Protein AF-A0A927TNS8-F1 (afdb_monomer)

Foldseek 3Di:
DDADACVPFKDKDKDKDWDKDKDFDPPVVDDPVRLVVVVWDDDDRMTMDTFIKMKIKMFGQDAHQEPVNLVNQAQLDQCRLVVSLLSLLLNQVSFPDDDLQPGCSQVSLCVQADDPDHQDPVNSNVCSVLSVLAVVQPSQQQWDPQALAVSGDHDPRTMFMKIKDRDKDDWDADDPDDGIDHTWTKIWGDGRFDPDIQIFIWHQDPVSGIHTDDVSSVSVSHHTHHRPDDD

Nearest PDB structures (foldseek):
  7nsi-assembly1_Aj  TM=2.044E-01  e=4.906E+00  Sus scrofa

Solvent-accessible surface area (backbone atoms only — not comparable to full-atom values): 12756 Å² total; per-residue (Å²): 131,82,82,65,44,51,87,81,28,38,50,78,48,76,51,70,45,78,43,80,44,74,48,74,59,54,69,90,83,48,51,73,68,63,42,41,76,73,65,31,49,77,57,96,65,27,38,32,39,79,35,82,17,47,30,41,34,42,38,25,82,54,76,48,50,44,74,70,41,51,69,57,57,67,33,76,42,76,60,27,31,58,53,50,50,54,47,49,50,56,20,44,86,62,40,96,40,93,44,73,90,67,35,64,64,53,62,48,52,27,59,30,31,33,96,88,40,71,80,48,75,69,49,38,53,51,48,47,55,32,41,49,63,30,44,78,46,27,42,39,30,68,25,47,70,8,23,31,86,58,51,16,48,50,44,86,65,43,28,38,56,40,32,44,44,89,54,75,43,74,53,44,82,42,98,84,84,70,47,68,44,68,51,32,39,34,35,32,36,73,44,65,34,49,97,63,66,38,48,33,38,21,30,72,49,96,88,61,37,29,21,31,43,83,69,29,64,52,48,74,40,47,82,57,56,71,37,73,72,84,132

Structure (mmCIF, N/CA/C/O backbone):
data_AF-A0A927TNS8-F1
#
_entry.id   AF-A0A927TNS8-F1
#
loop_
_atom_site.group_PDB
_atom_site.id
_atom_site.type_symbol
_atom_site.label_atom_id
_atom_site.label_alt_id
_atom_site.label_comp_id
_atom_site.label_asym_id
_atom_site.label_entity_id
_atom_site.label_seq_id
_atom_site.pdbx_PDB_ins_code
_atom_site.Cartn_x
_atom_site.Cartn_y
_atom_site.Cartn_z
_atom_site.occupancy
_atom_site.B_iso_or_equiv
_atom_site.auth_seq_id
_atom_site.auth_comp_id
_atom_site.auth_asym_id
_atom_site.auth_atom_id
_atom_site.pdbx_PDB_model_num
ATOM 1 N N . MET A 1 1 ? -14.274 -3.537 24.748 1.00 50.00 1 MET A N 1
ATOM 2 C CA . MET A 1 1 ? -14.059 -4.082 23.388 1.00 50.00 1 MET A CA 1
ATOM 3 C C . MET A 1 1 ? -12.785 -4.911 23.456 1.00 50.00 1 MET A C 1
ATOM 5 O O . MET A 1 1 ? -11.863 -4.452 24.112 1.00 50.00 1 MET A O 1
ATOM 9 N N . GLY A 1 2 ? -12.760 -6.147 22.938 1.00 63.56 2 GLY A N 1
ATOM 10 C CA . GLY A 1 2 ? -11.567 -7.012 23.038 1.00 63.56 2 GLY A CA 1
ATOM 11 C C . GLY A 1 2 ? -10.356 -6.400 22.325 1.00 63.56 2 GLY A C 1
ATOM 12 O O . GLY A 1 2 ? -10.552 -5.507 21.508 1.00 63.56 2 GLY A O 1
ATOM 13 N N . ASN A 1 3 ? -9.138 -6.864 22.603 1.00 87.00 3 ASN A N 1
ATOM 14 C CA . ASN A 1 3 ? -7.927 -6.433 21.885 1.00 87.00 3 ASN A CA 1
ATOM 15 C C . ASN A 1 3 ? -7.900 -7.063 20.480 1.00 87.00 3 ASN A C 1
ATOM 17 O O . ASN A 1 3 ? -8.402 -8.171 20.306 1.00 87.00 3 ASN A O 1
ATOM 21 N N . PHE A 1 4 ? -7.414 -6.346 19.466 1.00 94.38 4 PHE A N 1
ATOM 22 C CA . PHE A 1 4 ? -7.226 -6.869 18.106 1.00 94.38 4 PHE A CA 1
ATOM 23 C C . PHE A 1 4 ? -6.171 -7.980 18.097 1.00 94.38 4 PHE A C 1
ATOM 25 O O . PHE A 1 4 ? -5.131 -7.862 18.747 1.00 94.38 4 PHE A O 1
ATOM 32 N N . ASN A 1 5 ? -6.433 -9.047 17.346 1.00 94.75 5 ASN A N 1
ATOM 33 C CA . ASN A 1 5 ? -5.491 -10.133 17.106 1.00 94.75 5 ASN A CA 1
ATOM 34 C C . ASN A 1 5 ? -5.461 -10.464 15.614 1.00 94.75 5 ASN A C 1
ATOM 36 O O . ASN A 1 5 ? -6.413 -11.035 15.087 1.00 94.75 5 ASN A O 1
ATOM 40 N N . PHE A 1 6 ? -4.343 -10.167 14.946 1.00 95.44 6 PHE A N 1
ATOM 41 C CA . PHE A 1 6 ? -4.204 -10.372 13.504 1.00 95.44 6 PHE A CA 1
ATOM 42 C C . PHE A 1 6 ? -4.565 -11.794 13.049 1.00 95.44 6 PHE A C 1
ATOM 44 O O . PHE A 1 6 ? -5.193 -11.951 12.010 1.00 95.44 6 PHE A O 1
ATOM 51 N N . ALA A 1 7 ? -4.231 -12.826 13.830 1.00 94.31 7 ALA A N 1
ATOM 52 C CA . ALA A 1 7 ? -4.469 -14.216 13.443 1.00 94.31 7 ALA A CA 1
ATOM 53 C C . ALA A 1 7 ? -5.956 -14.619 13.443 1.00 94.31 7 ALA A C 1
ATOM 55 O O . ALA A 1 7 ? -6.323 -15.585 12.775 1.00 94.31 7 ALA A O 1
ATOM 56 N N . THR A 1 8 ? -6.804 -13.920 14.203 1.00 96.00 8 THR A N 1
ATOM 57 C CA . THR A 1 8 ? -8.243 -14.227 14.317 1.00 96.00 8 THR A CA 1
ATOM 58 C C . THR A 1 8 ? -9.133 -13.155 13.704 1.00 96.00 8 THR A C 1
ATOM 60 O O . THR A 1 8 ? -10.225 -13.466 13.234 1.00 96.00 8 THR A O 1
ATOM 63 N N . ASP A 1 9 ? -8.669 -11.907 13.702 1.00 97.50 9 ASP A N 1
ATOM 64 C CA . ASP A 1 9 ? -9.420 -10.745 13.233 1.00 97.50 9 ASP A CA 1
ATOM 65 C C . ASP A 1 9 ? -9.087 -10.377 11.783 1.00 97.50 9 ASP A C 1
ATOM 67 O O . ASP A 1 9 ? -9.802 -9.575 11.184 1.00 97.50 9 ASP A O 1
ATOM 71 N N . CYS A 1 10 ? -8.032 -10.962 11.204 1.00 97.94 10 CYS A N 1
ATOM 72 C CA . CYS A 1 10 ? -7.661 -10.789 9.805 1.00 97.94 10 CYS A CA 1
ATOM 73 C C . CYS A 1 10 ? -7.446 -12.138 9.111 1.00 97.94 10 CYS A C 1
ATOM 75 O O . CYS A 1 10 ? -6.750 -13.025 9.604 1.00 97.94 10 CYS A O 1
ATOM 77 N N . LYS A 1 11 ? -8.001 -12.270 7.907 1.00 98.19 11 LYS A N 1
ATOM 78 C CA . LYS A 1 11 ? -7.658 -13.330 6.960 1.00 98.19 11 LYS A CA 1
ATOM 79 C C . LYS A 1 11 ? -6.977 -12.707 5.748 1.00 98.19 11 LYS A C 1
ATOM 81 O O . LYS A 1 11 ? -7.557 -11.836 5.102 1.00 98.19 11 LYS A O 1
ATOM 86 N N . VAL A 1 12 ? -5.794 -13.208 5.397 1.00 98.31 12 VAL A N 1
ATOM 87 C CA . VAL A 1 12 ? -5.108 -12.847 4.148 1.00 98.31 12 VAL A CA 1
ATOM 88 C C . VAL A 1 12 ? -5.304 -13.961 3.127 1.00 98.31 12 VAL A C 1
ATOM 90 O O . VAL A 1 12 ? -5.006 -15.123 3.403 1.00 98.31 12 VAL A O 1
ATOM 93 N N . THR A 1 13 ? -5.824 -13.616 1.951 1.00 98.38 13 THR A N 1
ATOM 94 C CA . THR A 1 13 ? -5.954 -14.536 0.814 1.00 98.38 13 THR A CA 1
ATOM 95 C C . THR A 1 13 ? -4.975 -14.112 -0.269 1.00 98.38 13 THR A C 1
ATOM 97 O O . THR A 1 13 ? -5.082 -13.009 -0.799 1.00 98.38 13 THR A O 1
ATOM 100 N N . TYR A 1 14 ? -4.017 -14.983 -0.581 1.00 98.31 14 TYR A N 1
ATOM 101 C CA . TYR A 1 14 ? -3.051 -14.747 -1.649 1.00 98.31 14 TYR A CA 1
ATOM 102 C C . TYR A 1 14 ? -3.584 -15.246 -2.987 1.00 98.31 14 TYR A C 1
ATOM 104 O O . TYR A 1 14 ? -4.276 -16.265 -3.050 1.00 98.31 14 TYR A O 1
ATOM 112 N N . GLY A 1 15 ? -3.228 -14.540 -4.050 1.00 97.88 15 GLY A N 1
ATOM 113 C CA . GLY A 1 15 ? -3.587 -14.897 -5.412 1.00 97.88 15 GLY A CA 1
ATOM 114 C C . GLY A 1 15 ? -2.564 -14.395 -6.418 1.00 97.88 15 GLY A C 1
ATOM 115 O O . GLY A 1 15 ? -1.451 -13.997 -6.068 1.00 97.88 15 GLY A O 1
ATOM 116 N N . GLU A 1 16 ? -2.964 -14.423 -7.681 1.00 97.06 16 GLU A N 1
ATOM 117 C CA . GLU A 1 16 ? -2.174 -13.942 -8.804 1.00 97.06 16 GLU A CA 1
ATOM 118 C C . GLU A 1 16 ? -3.099 -13.281 -9.825 1.00 97.06 16 GLU A C 1
ATOM 120 O O . GLU A 1 16 ? -4.247 -13.695 -10.015 1.00 97.06 16 GLU A O 1
ATOM 125 N N . LYS A 1 17 ? -2.594 -12.239 -10.476 1.00 94.81 17 LYS A N 1
ATOM 126 C CA . LYS A 1 17 ? -3.252 -11.516 -11.556 1.00 94.81 17 LYS A CA 1
ATOM 127 C C . LYS A 1 17 ? -2.254 -11.322 -12.684 1.00 94.81 17 LYS A C 1
ATOM 129 O O . LYS A 1 17 ? -1.134 -10.882 -12.451 1.00 94.81 17 LYS A O 1
ATOM 134 N N . ILE A 1 18 ? -2.676 -11.594 -13.913 1.00 95.94 18 ILE A N 1
ATOM 135 C CA . ILE A 1 18 ? -1.866 -11.279 -15.086 1.00 95.94 18 ILE A CA 1
ATOM 136 C C . ILE A 1 18 ? -1.979 -9.782 -15.379 1.00 95.94 18 ILE A C 1
ATOM 138 O O . ILE A 1 18 ? -3.076 -9.266 -15.602 1.00 95.94 18 ILE A O 1
ATOM 142 N N . THR A 1 19 ? -0.843 -9.090 -15.369 1.00 93.62 19 THR A N 1
ATOM 143 C CA . THR A 1 19 ? -0.730 -7.690 -15.778 1.00 93.62 19 THR A CA 1
ATOM 144 C C . THR A 1 19 ? -0.118 -7.631 -17.168 1.00 93.62 19 THR A C 1
ATOM 146 O O . THR A 1 19 ? 1.011 -8.076 -17.368 1.00 93.62 19 THR A O 1
ATOM 149 N N . HIS A 1 20 ? -0.862 -7.063 -18.114 1.00 93.88 20 HIS A N 1
ATOM 150 C CA . HIS A 1 20 ? -0.347 -6.758 -19.440 1.00 93.88 20 HIS A CA 1
ATOM 151 C C . HIS A 1 20 ? 0.511 -5.493 -19.380 1.00 93.88 20 HIS A C 1
ATOM 153 O O . HIS A 1 20 ? 0.062 -4.461 -18.876 1.00 93.88 20 HIS A O 1
ATOM 159 N N . ILE A 1 21 ? 1.739 -5.584 -19.874 1.00 92.38 21 ILE A N 1
ATOM 160 C CA . ILE A 1 21 ? 2.642 -4.454 -20.078 1.00 92.38 21 ILE A CA 1
ATOM 161 C C . ILE A 1 21 ? 2.773 -4.239 -21.576 1.00 92.38 21 ILE A C 1
ATOM 163 O O . ILE A 1 21 ? 3.100 -5.191 -22.281 1.00 92.38 21 ILE A O 1
ATOM 167 N N . ASP A 1 22 ? 2.634 -3.003 -22.032 1.00 93.19 22 ASP A N 1
ATOM 168 C CA . ASP A 1 22 ? 2.919 -2.587 -23.399 1.00 93.19 22 ASP A CA 1
ATOM 169 C C . ASP A 1 22 ? 3.592 -1.207 -23.427 1.00 93.19 22 ASP A C 1
ATOM 171 O O . ASP A 1 22 ? 3.285 -0.319 -22.630 1.00 93.19 22 ASP A O 1
ATOM 175 N N . PHE A 1 23 ? 4.575 -1.033 -24.309 1.00 91.31 23 PHE A N 1
ATOM 176 C CA . PHE A 1 23 ? 5.248 0.251 -24.509 1.00 91.31 23 PHE A CA 1
ATOM 177 C C . PHE A 1 23 ? 5.962 0.331 -25.859 1.00 91.31 23 PHE A C 1
ATOM 179 O O . PHE A 1 23 ? 6.375 -0.678 -26.438 1.00 91.31 23 PHE A O 1
ATOM 186 N N . ASP A 1 24 ? 6.190 1.557 -26.327 1.00 93.12 24 ASP A N 1
ATOM 187 C CA . ASP A 1 24 ? 7.030 1.822 -27.493 1.00 93.12 24 ASP A CA 1
ATOM 188 C C . ASP A 1 24 ? 8.516 1.705 -27.144 1.00 93.12 24 ASP A C 1
ATOM 190 O O . ASP A 1 24 ? 9.004 2.260 -26.152 1.00 93.12 24 ASP A O 1
ATOM 194 N N . ILE A 1 25 ? 9.269 0.985 -27.975 1.00 88.19 25 ILE A N 1
ATOM 195 C CA . ILE A 1 25 ? 10.679 0.703 -27.722 1.00 88.19 25 ILE A CA 1
ATOM 196 C C . ILE A 1 25 ? 11.486 1.984 -27.904 1.00 88.19 25 ILE A C 1
ATOM 198 O O . ILE A 1 25 ? 11.668 2.497 -29.010 1.00 88.19 25 ILE A O 1
ATOM 202 N N . ASN A 1 26 ? 12.077 2.460 -26.811 1.00 89.12 26 ASN A N 1
ATOM 203 C CA . ASN A 1 26 ? 13.065 3.523 -26.880 1.00 89.12 26 ASN A CA 1
ATOM 204 C C . ASN A 1 26 ? 14.421 2.965 -27.337 1.00 89.12 26 ASN A C 1
ATOM 206 O O . ASN A 1 26 ? 15.261 2.571 -26.522 1.00 89.12 26 ASN A O 1
ATOM 210 N N . LEU A 1 27 ? 14.643 2.995 -28.654 1.00 83.50 27 LEU A N 1
ATOM 211 C CA . LEU A 1 27 ? 15.853 2.480 -29.308 1.00 83.50 27 LEU A CA 1
ATOM 212 C C . LEU A 1 27 ? 17.160 3.166 -28.874 1.00 83.50 27 LEU A C 1
ATOM 214 O O . LEU A 1 27 ? 18.237 2.655 -29.169 1.00 83.50 27 LEU A O 1
ATOM 218 N N . LYS A 1 28 ? 17.098 4.305 -28.168 1.00 85.81 28 LYS A N 1
ATOM 219 C CA . LYS A 1 28 ? 18.294 4.951 -27.598 1.00 85.81 28 LYS A CA 1
ATOM 220 C C . LYS A 1 28 ? 18.828 4.212 -26.370 1.00 85.81 28 LYS A C 1
ATOM 222 O O . LYS A 1 28 ? 20.020 4.292 -26.097 1.00 85.81 28 LYS A O 1
ATOM 227 N N . ASN A 1 29 ? 17.952 3.518 -25.643 1.00 79.06 29 ASN A N 1
ATOM 228 C CA . ASN A 1 29 ? 18.261 2.920 -24.343 1.00 79.06 29 ASN A CA 1
ATOM 229 C C . ASN A 1 29 ? 18.211 1.386 -24.363 1.00 79.06 29 ASN A C 1
ATOM 231 O O . ASN A 1 29 ? 18.821 0.748 -23.509 1.00 79.06 29 ASN A O 1
ATOM 235 N N . THR A 1 30 ? 17.479 0.783 -25.303 1.00 84.88 30 THR A N 1
ATOM 236 C CA . THR A 1 30 ? 17.371 -0.676 -25.429 1.00 84.88 30 THR A CA 1
ATOM 237 C C . THR A 1 30 ? 17.083 -1.098 -26.869 1.00 84.88 30 THR A C 1
ATOM 239 O O . THR A 1 30 ? 16.603 -0.296 -27.665 1.00 84.88 30 THR A O 1
ATOM 242 N N . SER A 1 31 ? 17.360 -2.353 -27.223 1.00 87.69 31 SER A N 1
ATOM 243 C CA . SER A 1 31 ? 17.031 -2.920 -28.534 1.00 87.69 31 SER A CA 1
ATOM 244 C C . SER A 1 31 ? 15.883 -3.929 -28.460 1.00 87.69 31 SER A C 1
ATOM 246 O O . SER A 1 31 ? 15.677 -4.602 -27.449 1.00 87.69 31 SER A O 1
ATOM 248 N N . ALA A 1 32 ? 15.169 -4.105 -29.575 1.00 89.38 32 ALA A N 1
ATOM 249 C CA . ALA A 1 32 ? 14.139 -5.137 -29.709 1.00 89.38 32 ALA A CA 1
ATOM 250 C C . ALA A 1 32 ? 14.660 -6.545 -29.361 1.00 89.38 32 ALA A C 1
ATOM 252 O O . ALA A 1 32 ? 13.954 -7.333 -28.740 1.00 89.38 32 ALA A O 1
ATOM 253 N N . GLN A 1 33 ? 15.915 -6.847 -29.708 1.00 89.25 33 GLN A N 1
ATOM 254 C CA . GLN A 1 33 ? 16.535 -8.138 -29.411 1.00 89.25 33 GLN A CA 1
ATOM 255 C C . GLN A 1 33 ? 16.777 -8.334 -27.906 1.00 89.25 33 GLN A C 1
ATOM 257 O O . GLN A 1 33 ? 16.551 -9.429 -27.394 1.00 89.25 33 GLN A O 1
ATOM 262 N N . GLN A 1 34 ? 17.190 -7.280 -27.191 1.00 88.19 34 GLN A N 1
ATOM 263 C CA . GLN A 1 34 ? 17.363 -7.317 -25.733 1.00 88.19 34 GLN A CA 1
ATOM 264 C C . GLN A 1 34 ? 16.029 -7.510 -25.003 1.00 88.19 34 GLN A C 1
ATOM 266 O O . GLN A 1 34 ? 15.967 -8.228 -24.007 1.00 88.19 34 GLN A O 1
ATOM 271 N N . LEU A 1 35 ? 14.956 -6.887 -25.490 1.00 89.44 35 LEU A N 1
ATOM 272 C CA . LEU A 1 35 ? 13.617 -7.061 -24.926 1.00 89.44 35 LEU A CA 1
ATOM 273 C C . LEU A 1 35 ? 13.058 -8.459 -25.229 1.00 89.44 35 LEU A C 1
ATOM 275 O O . LEU A 1 35 ? 12.532 -9.119 -24.333 1.00 89.44 35 LEU A O 1
ATOM 279 N N . ALA A 1 36 ? 13.261 -8.970 -26.446 1.00 90.19 36 ALA A N 1
ATOM 280 C CA . ALA A 1 36 ? 12.877 -10.333 -26.803 1.00 90.19 36 ALA A CA 1
ATOM 281 C C . ALA A 1 36 ? 13.576 -11.381 -25.919 1.00 90.19 36 ALA A C 1
ATOM 283 O O . ALA A 1 36 ? 12.929 -12.313 -25.441 1.00 90.19 36 ALA A O 1
ATOM 284 N N . SER A 1 37 ? 14.868 -11.203 -25.608 1.00 90.00 37 SER A N 1
ATOM 285 C CA . SER A 1 37 ? 15.586 -12.110 -24.697 1.00 90.00 37 SER A CA 1
ATOM 286 C C . SER A 1 37 ? 15.080 -12.054 -23.249 1.00 90.00 37 SER A C 1
ATOM 288 O O . SER A 1 37 ? 15.314 -12.984 -22.485 1.00 90.00 37 SER A O 1
ATOM 290 N N . GLN A 1 38 ? 14.376 -10.985 -22.867 1.00 87.75 38 GLN A N 1
ATOM 291 C CA . GLN A 1 38 ? 13.704 -10.838 -21.567 1.00 87.75 38 GLN A CA 1
ATOM 292 C C . GLN A 1 38 ? 12.254 -11.368 -21.584 1.00 87.75 38 GLN A C 1
ATOM 294 O O . GLN A 1 38 ? 11.528 -11.261 -20.587 1.00 87.75 38 GLN A O 1
ATOM 299 N N . GLY A 1 39 ? 11.822 -11.954 -22.706 1.00 90.12 39 GLY A N 1
ATOM 300 C CA . GLY A 1 39 ? 10.499 -12.547 -22.881 1.00 90.12 39 GLY A CA 1
ATOM 301 C C . GLY A 1 39 ? 9.404 -11.556 -23.278 1.00 90.12 39 GLY A C 1
ATOM 302 O O . GLY A 1 39 ? 8.233 -11.878 -23.101 1.00 90.12 39 GLY A O 1
ATOM 303 N N . TYR A 1 40 ? 9.756 -10.367 -23.779 1.00 93.06 40 TYR A N 1
ATOM 304 C CA . TYR A 1 40 ? 8.780 -9.471 -24.402 1.00 93.06 40 TYR A CA 1
ATOM 305 C C . TYR A 1 40 ? 8.463 -9.922 -25.833 1.00 93.06 40 TYR A C 1
ATOM 307 O O . TYR A 1 40 ? 9.350 -10.282 -26.607 1.00 93.06 40 TYR A O 1
ATOM 315 N N . GLN A 1 41 ? 7.190 -9.851 -26.199 1.00 94.31 41 GLN A N 1
ATOM 316 C CA . GLN A 1 41 ? 6.712 -9.947 -27.571 1.00 94.31 41 GLN A CA 1
ATOM 317 C C . GLN A 1 41 ? 6.975 -8.618 -28.282 1.00 94.31 41 GLN A C 1
ATOM 319 O O . GLN A 1 41 ? 6.641 -7.561 -27.754 1.00 94.31 41 GLN A O 1
ATOM 324 N N . ILE A 1 42 ? 7.576 -8.660 -29.471 1.00 94.50 42 ILE A N 1
ATOM 325 C CA . ILE A 1 42 ? 7.944 -7.459 -30.231 1.00 94.50 42 ILE A CA 1
ATOM 326 C C . ILE A 1 42 ? 7.024 -7.315 -31.436 1.00 94.50 42 ILE A C 1
ATOM 328 O O . ILE A 1 42 ? 7.002 -8.194 -32.295 1.00 94.50 42 ILE A O 1
ATOM 332 N N . ASN A 1 43 ? 6.336 -6.178 -31.536 1.00 90.44 43 ASN A N 1
ATOM 333 C CA . ASN A 1 43 ? 5.441 -5.858 -32.642 1.00 90.44 43 ASN A CA 1
ATOM 334 C C . ASN A 1 43 ? 5.750 -4.453 -33.165 1.00 90.44 43 ASN A C 1
ATOM 336 O O . ASN A 1 43 ? 5.387 -3.463 -32.545 1.00 90.44 43 ASN A O 1
ATOM 340 N N . GLY A 1 44 ? 6.423 -4.363 -34.316 1.00 81.25 44 GLY A N 1
ATOM 341 C CA . GLY A 1 44 ? 6.498 -3.114 -35.086 1.00 81.25 44 GLY A CA 1
ATOM 342 C C . GLY A 1 44 ? 7.027 -1.886 -34.333 1.00 81.25 44 GLY A C 1
ATOM 343 O O . GLY A 1 44 ? 6.476 -0.807 -34.494 1.00 81.25 44 GLY A O 1
ATOM 344 N N . GLY A 1 45 ? 8.090 -2.034 -33.536 1.00 88.06 45 GLY A N 1
ATOM 345 C CA . GLY A 1 45 ? 8.669 -0.933 -32.751 1.00 88.06 45 GLY A CA 1
ATOM 346 C C . GLY A 1 45 ? 8.129 -0.813 -31.325 1.00 88.06 45 GLY A C 1
ATOM 347 O O . GLY A 1 45 ? 8.679 -0.032 -30.555 1.00 88.06 45 GLY A O 1
ATOM 348 N N . SER A 1 46 ? 7.148 -1.631 -30.946 1.00 92.50 46 SER A N 1
ATOM 349 C CA . SER A 1 46 ? 6.617 -1.732 -29.583 1.00 92.50 46 SER A CA 1
ATOM 350 C C . SER A 1 46 ? 6.924 -3.108 -28.977 1.00 92.50 46 SER A C 1
ATOM 352 O O . SER A 1 46 ? 7.205 -4.078 -29.694 1.00 92.50 46 SER A O 1
ATOM 354 N N . ALA A 1 47 ? 6.904 -3.193 -27.649 1.00 94.12 47 ALA A N 1
ATOM 355 C CA . ALA A 1 47 ? 7.133 -4.411 -26.881 1.00 94.12 47 ALA A CA 1
ATOM 356 C C . ALA A 1 47 ? 5.995 -4.632 -25.882 1.00 94.12 47 ALA A C 1
ATOM 358 O O . ALA A 1 47 ? 5.526 -3.677 -25.266 1.00 94.12 47 ALA A O 1
ATOM 359 N N . ALA A 1 48 ? 5.579 -5.886 -25.706 1.00 94.81 48 ALA A N 1
ATOM 360 C CA . ALA A 1 48 ? 4.538 -6.258 -24.758 1.00 94.81 48 ALA A CA 1
ATOM 361 C C . ALA A 1 48 ? 4.872 -7.544 -23.996 1.00 94.81 48 ALA A C 1
ATOM 363 O O . ALA A 1 48 ? 5.586 -8.410 -24.505 1.00 94.81 48 ALA A O 1
ATOM 364 N N . LYS A 1 49 ? 4.379 -7.683 -22.767 1.00 94.12 49 LYS A N 1
ATOM 365 C CA . LYS A 1 49 ? 4.553 -8.891 -21.955 1.00 94.12 49 LYS A CA 1
ATOM 366 C C . LYS A 1 49 ? 3.438 -9.016 -20.932 1.00 94.12 49 LYS A C 1
ATOM 368 O O . LYS A 1 49 ? 3.124 -8.061 -20.231 1.00 94.12 49 LYS A O 1
ATOM 373 N N . ASP A 1 50 ? 2.926 -10.230 -20.798 1.00 94.81 50 ASP A N 1
ATOM 374 C CA . ASP A 1 50 ? 2.060 -10.603 -19.691 1.00 94.81 50 ASP A CA 1
ATOM 375 C C . ASP A 1 50 ? 2.923 -11.041 -18.508 1.00 94.81 50 ASP A C 1
ATOM 377 O O . ASP A 1 50 ? 3.749 -11.954 -18.621 1.00 94.81 50 ASP A O 1
ATOM 381 N N . VAL A 1 51 ? 2.759 -10.363 -17.376 1.00 93.62 51 VAL A N 1
ATOM 382 C CA . VAL A 1 51 ? 3.498 -10.650 -16.148 1.00 93.62 51 VAL A CA 1
ATOM 383 C C . VAL A 1 51 ? 2.527 -11.135 -15.075 1.00 93.62 51 VAL A C 1
ATOM 385 O O . VAL A 1 51 ? 1.598 -10.403 -14.729 1.00 93.62 51 VAL A O 1
ATOM 388 N N . PRO A 1 52 ? 2.714 -12.354 -14.537 1.00 95.25 52 PRO A N 1
ATOM 389 C CA . PRO A 1 52 ? 1.994 -12.780 -13.349 1.00 95.25 52 PRO A CA 1
ATOM 390 C C . PRO A 1 52 ? 2.450 -11.946 -12.151 1.00 95.25 52 PRO A C 1
ATOM 392 O O . PRO A 1 52 ? 3.623 -11.950 -11.780 1.00 95.25 52 PRO A O 1
ATOM 395 N N . CYS A 1 53 ? 1.511 -11.217 -11.563 1.00 96.62 53 CYS A N 1
ATOM 396 C CA . CYS A 1 53 ? 1.713 -10.369 -10.400 1.00 96.62 53 CYS A CA 1
ATOM 397 C C . CYS A 1 53 ? 0.960 -10.968 -9.216 1.00 96.62 53 CYS A C 1
ATOM 399 O O . CYS A 1 53 ? -0.248 -11.213 -9.301 1.00 96.62 53 CYS A O 1
ATOM 401 N N . LYS A 1 54 ? 1.647 -11.185 -8.095 1.00 98.19 54 LYS A N 1
ATOM 402 C CA . LYS A 1 54 ? 1.003 -11.704 -6.883 1.00 98.19 54 LYS A CA 1
ATOM 403 C C . LYS A 1 54 ? -0.010 -10.703 -6.342 1.00 98.19 54 LYS A C 1
ATOM 405 O O . LYS A 1 54 ? 0.153 -9.493 -6.486 1.00 98.19 54 LYS A O 1
ATOM 410 N N . THR A 1 55 ? -1.018 -11.198 -5.643 1.00 98.50 55 T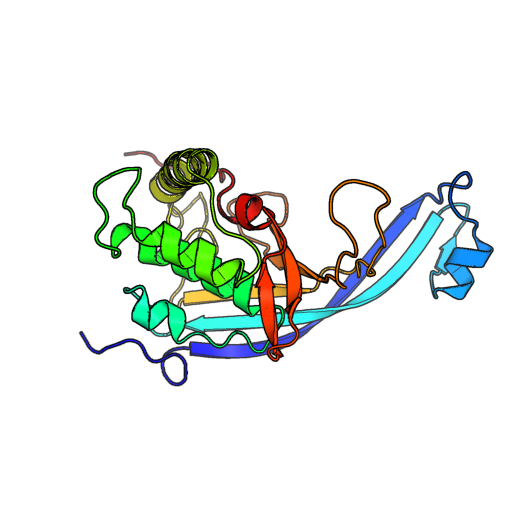HR A N 1
ATOM 411 C CA . THR A 1 55 ? -1.984 -10.365 -4.925 1.00 98.50 55 THR A CA 1
ATOM 412 C C . THR A 1 55 ? -2.154 -10.840 -3.488 1.00 98.50 55 THR A C 1
ATOM 414 O O . THR A 1 55 ? -1.920 -12.009 -3.171 1.00 98.50 55 THR A O 1
ATOM 417 N N . ALA A 1 56 ? -2.559 -9.924 -2.612 1.00 98.62 56 ALA A N 1
ATOM 418 C CA . ALA A 1 56 ? -2.940 -10.221 -1.239 1.00 98.62 56 ALA A CA 1
ATOM 419 C C . ALA A 1 56 ? -4.199 -9.433 -0.872 1.00 98.62 56 ALA A C 1
ATOM 421 O O . ALA A 1 56 ? -4.174 -8.204 -0.780 1.00 98.62 56 ALA A O 1
ATOM 422 N N . THR A 1 57 ? -5.299 -10.148 -0.652 1.00 98.69 57 THR A N 1
ATOM 423 C CA . THR A 1 57 ? -6.551 -9.577 -0.152 1.00 98.69 57 THR A CA 1
ATOM 424 C C . THR A 1 57 ? -6.606 -9.741 1.357 1.00 98.69 57 THR A C 1
ATOM 426 O O . THR A 1 57 ? -6.625 -10.866 1.864 1.00 98.69 57 THR A O 1
ATOM 429 N N . TYR A 1 58 ? -6.658 -8.623 2.071 1.00 98.62 58 TYR A N 1
ATOM 430 C CA . TYR A 1 58 ? -6.821 -8.591 3.518 1.00 98.62 58 TYR A CA 1
ATOM 431 C C . TYR A 1 58 ? -8.305 -8.444 3.843 1.00 98.62 58 TYR A C 1
ATOM 433 O O . TYR A 1 58 ? -8.980 -7.579 3.292 1.00 98.62 58 TYR A O 1
ATOM 441 N N . THR A 1 59 ? -8.829 -9.303 4.714 1.00 98.62 59 THR A N 1
ATOM 442 C CA . THR A 1 59 ? -10.223 -9.279 5.178 1.00 98.62 59 THR A CA 1
ATOM 443 C C . THR A 1 59 ? -10.242 -9.189 6.693 1.00 98.62 59 THR A C 1
ATOM 445 O O . THR A 1 59 ? -9.902 -10.159 7.370 1.00 98.62 59 THR A O 1
ATOM 448 N N . PHE A 1 60 ? -10.654 -8.040 7.218 1.00 98.25 60 PHE A N 1
ATOM 449 C CA . PHE A 1 60 ? -10.701 -7.753 8.643 1.00 98.25 60 PHE A CA 1
ATOM 450 C C . PHE A 1 60 ? -12.137 -7.823 9.164 1.00 98.25 60 PHE A C 1
ATOM 452 O O . PHE A 1 60 ? -13.018 -7.091 8.707 1.00 98.25 60 PHE A O 1
ATOM 459 N N . THR A 1 61 ? -12.373 -8.659 10.171 1.00 96.81 61 THR A N 1
ATOM 460 C CA . THR A 1 61 ? -13.610 -8.604 10.972 1.00 96.81 61 THR A CA 1
ATOM 461 C C . THR A 1 61 ? -13.562 -7.463 11.985 1.00 96.81 61 THR A C 1
ATOM 463 O O . THR A 1 61 ? -14.599 -7.000 12.457 1.00 96.81 61 THR A O 1
ATOM 466 N N . LYS A 1 62 ? -12.351 -6.999 12.303 1.00 95.00 62 LYS A N 1
ATOM 467 C CA . LYS A 1 62 ? -12.073 -5.882 13.194 1.00 95.00 62 LYS A CA 1
ATOM 468 C C . LYS A 1 62 ? -10.735 -5.246 12.818 1.00 95.00 62 LYS A C 1
ATOM 470 O O . LYS A 1 62 ? -9.772 -5.956 12.551 1.00 95.00 62 LYS A O 1
ATOM 475 N N . LEU A 1 63 ? -10.671 -3.916 12.821 1.00 95.50 63 LEU A N 1
ATOM 476 C CA . LEU A 1 63 ? -9.432 -3.173 12.581 1.00 95.50 63 LEU A CA 1
ATOM 477 C C . LEU A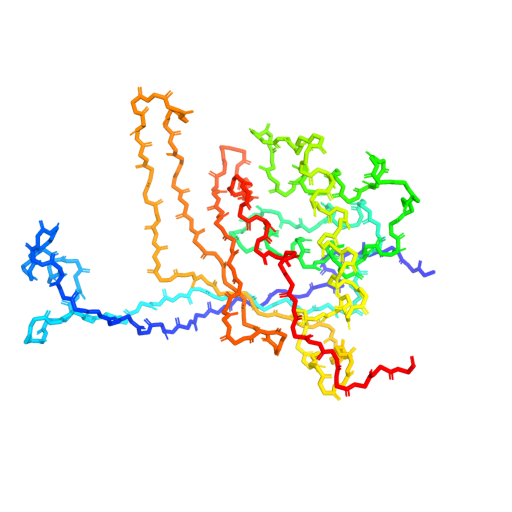 1 63 ? -8.628 -3.004 13.884 1.00 95.50 63 LEU A C 1
ATOM 479 O O . LEU A 1 63 ? -9.232 -2.923 14.961 1.00 95.50 63 LEU A O 1
ATOM 483 N N . PRO A 1 64 ? -7.286 -2.932 13.814 1.00 94.69 64 PRO A N 1
ATOM 484 C CA . PRO A 1 64 ? -6.484 -2.493 14.952 1.00 94.69 64 PRO A CA 1
ATOM 485 C C . PRO A 1 64 ? -6.852 -1.046 15.315 1.00 94.69 64 PRO A C 1
ATOM 487 O O . PRO A 1 64 ? -7.258 -0.273 14.452 1.00 94.69 64 PRO A O 1
ATOM 490 N N . ALA A 1 65 ? -6.721 -0.661 16.579 1.00 91.31 65 ALA A N 1
ATOM 491 C CA . ALA A 1 65 ? -7.027 0.690 17.062 1.00 91.31 65 ALA A CA 1
ATOM 492 C C . ALA A 1 65 ? -5.851 1.336 17.812 1.00 91.31 65 ALA A C 1
ATOM 494 O O . ALA A 1 65 ? -5.873 2.531 18.093 1.00 91.31 65 ALA A O 1
ATOM 495 N N . THR A 1 66 ? -4.814 0.564 18.141 1.00 91.31 66 THR A N 1
ATOM 496 C CA . THR A 1 66 ? -3.636 1.046 18.873 1.00 91.31 66 THR A CA 1
ATOM 497 C C . THR A 1 66 ? -2.342 0.751 18.123 1.00 91.31 66 THR A C 1
ATOM 499 O O . THR A 1 66 ? -2.279 -0.152 17.289 1.00 91.31 66 THR A O 1
ATOM 502 N N . LEU A 1 67 ? -1.276 1.484 18.459 1.00 89.94 67 LEU A N 1
ATOM 503 C CA . LEU A 1 67 ? 0.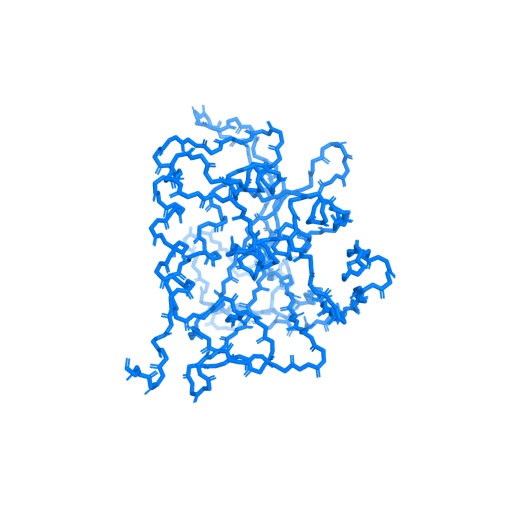057 1.252 17.899 1.00 89.94 67 LEU A CA 1
ATOM 504 C C . LEU A 1 67 ? 0.550 -0.183 18.151 1.00 89.94 67 LEU A C 1
ATOM 506 O O . LEU A 1 67 ? 1.154 -0.790 17.272 1.00 89.94 67 LEU A O 1
ATOM 510 N N . GLU A 1 68 ? 0.270 -0.736 19.331 1.00 92.19 68 GLU A N 1
ATOM 511 C CA . GLU A 1 68 ? 0.685 -2.097 19.680 1.00 92.19 68 GLU A CA 1
ATOM 512 C C . GLU A 1 68 ? -0.094 -3.147 18.887 1.00 92.19 68 GLU A C 1
ATOM 514 O O . GLU A 1 68 ? 0.504 -4.089 18.381 1.00 92.19 68 GLU A O 1
ATOM 519 N N . GLU A 1 69 ? -1.397 -2.946 18.676 1.00 94.50 69 GLU A N 1
ATOM 520 C CA . GLU A 1 69 ? -2.195 -3.806 17.797 1.00 94.50 69 GLU A CA 1
ATOM 521 C C . GLU A 1 69 ? -1.729 -3.722 16.338 1.00 94.50 69 GLU A C 1
ATOM 523 O O . GLU A 1 69 ? -1.611 -4.752 15.676 1.00 94.50 69 GLU A O 1
ATOM 528 N N . LEU A 1 70 ? -1.392 -2.529 15.839 1.00 93.88 70 LEU A N 1
ATOM 529 C CA . LEU A 1 70 ? -0.838 -2.349 14.492 1.00 93.88 70 LEU A CA 1
ATOM 530 C C . LEU A 1 70 ? 0.478 -3.119 14.317 1.00 93.88 70 LEU A C 1
ATOM 532 O O . LEU A 1 70 ? 0.655 -3.808 13.315 1.00 93.88 70 LEU A O 1
ATOM 536 N N . LYS A 1 71 ? 1.367 -3.093 15.315 1.00 92.31 71 LYS A N 1
ATOM 537 C CA . LYS A 1 71 ? 2.634 -3.848 15.304 1.00 92.31 71 LYS A CA 1
ATOM 538 C C . LYS A 1 71 ? 2.459 -5.374 15.363 1.00 92.31 71 LYS A C 1
ATOM 540 O O . LYS A 1 71 ? 3.447 -6.084 15.191 1.00 92.31 71 LYS A O 1
ATOM 545 N N . THR A 1 72 ? 1.245 -5.895 15.587 1.00 93.56 72 THR A N 1
ATOM 546 C CA . THR A 1 72 ? 0.970 -7.346 15.496 1.00 93.56 72 THR A CA 1
ATOM 547 C C . THR A 1 72 ? 0.814 -7.840 14.058 1.00 93.56 72 THR A C 1
ATOM 549 O O . THR A 1 72 ? 0.867 -9.049 13.834 1.00 93.56 72 THR A O 1
ATOM 552 N N . ILE A 1 73 ? 0.636 -6.940 13.082 1.00 93.50 73 ILE A N 1
ATOM 553 C CA . ILE A 1 73 ? 0.568 -7.304 11.662 1.00 93.50 73 ILE A CA 1
ATOM 554 C C . ILE A 1 73 ? 1.953 -7.826 11.222 1.00 93.50 73 ILE A C 1
ATOM 556 O O . ILE A 1 73 ? 2.931 -7.075 11.298 1.00 93.50 73 ILE A O 1
ATOM 560 N N . PRO A 1 74 ? 2.071 -9.087 10.753 1.00 93.38 74 PRO A N 1
ATOM 561 C CA . PRO A 1 74 ? 3.343 -9.664 10.328 1.00 93.38 74 PRO A CA 1
ATOM 562 C C . PRO A 1 74 ? 3.961 -8.891 9.164 1.00 93.38 74 PRO A C 1
ATOM 564 O O . PRO A 1 74 ? 3.268 -8.515 8.222 1.00 93.38 74 PRO A O 1
ATOM 567 N N . ARG A 1 75 ? 5.285 -8.704 9.204 1.00 94.56 75 ARG A N 1
ATOM 568 C CA . ARG A 1 75 ? 6.080 -8.079 8.130 1.00 94.56 75 ARG A CA 1
ATOM 569 C C . ARG A 1 75 ? 6.844 -9.099 7.287 1.00 94.56 75 ARG A C 1
ATOM 571 O O . ARG A 1 75 ? 7.883 -8.789 6.718 1.00 94.56 75 ARG A O 1
ATOM 578 N N . ASP A 1 76 ? 6.352 -10.327 7.219 1.00 94.62 76 ASP A N 1
ATOM 579 C CA . ASP A 1 76 ? 6.989 -11.455 6.532 1.00 94.62 76 ASP A CA 1
ATOM 580 C C . ASP A 1 76 ? 6.749 -11.471 5.010 1.00 94.62 76 ASP A C 1
ATOM 582 O O . ASP A 1 76 ? 7.428 -12.202 4.282 1.00 94.62 76 ASP A O 1
ATOM 586 N N . THR A 1 77 ? 5.851 -10.618 4.504 1.00 96.81 77 THR A N 1
ATOM 587 C CA . THR A 1 77 ? 5.561 -10.479 3.070 1.00 96.81 77 THR A CA 1
ATOM 588 C C . THR A 1 77 ? 5.746 -9.055 2.556 1.00 96.81 77 THR A C 1
ATOM 590 O O . THR A 1 77 ? 5.595 -8.082 3.293 1.00 96.81 77 THR A O 1
ATOM 593 N N . MET A 1 78 ? 6.005 -8.926 1.251 1.00 97.12 78 MET A N 1
ATOM 594 C CA . MET A 1 78 ? 6.177 -7.629 0.584 1.00 97.12 78 MET A CA 1
ATOM 595 C C . MET A 1 78 ? 4.951 -6.716 0.694 1.00 97.12 78 MET A C 1
ATOM 597 O O . MET A 1 78 ? 5.085 -5.502 0.660 1.00 97.12 78 MET A O 1
ATOM 601 N N . PHE A 1 79 ? 3.758 -7.284 0.876 1.00 98.19 79 PHE A N 1
ATOM 602 C CA . PHE A 1 79 ? 2.511 -6.531 1.016 1.00 98.19 79 PHE A CA 1
ATOM 603 C C . PHE A 1 79 ? 2.361 -5.860 2.386 1.00 98.19 79 PHE A C 1
ATOM 605 O O . PHE A 1 79 ? 1.617 -4.887 2.524 1.00 98.19 79 PHE A O 1
ATOM 612 N N . ALA A 1 80 ? 3.071 -6.360 3.400 1.00 96.44 80 ALA A N 1
ATOM 613 C CA . ALA A 1 80 ? 2.871 -5.959 4.782 1.00 96.44 80 ALA A CA 1
ATOM 614 C C . ALA A 1 80 ? 3.106 -4.464 5.061 1.00 96.44 80 ALA A C 1
ATOM 616 O O . ALA A 1 80 ? 2.260 -3.884 5.742 1.00 96.44 80 ALA A O 1
ATOM 617 N N . PRO A 1 81 ? 4.162 -3.796 4.544 1.00 96.94 81 PRO A N 1
ATOM 618 C CA . PRO A 1 81 ? 4.364 -2.363 4.781 1.00 96.94 81 PRO A CA 1
ATOM 619 C C . PRO A 1 81 ? 3.185 -1.504 4.306 1.00 96.94 81 PRO A C 1
ATOM 621 O O . PRO A 1 81 ? 2.746 -0.600 5.018 1.00 96.94 81 PRO A O 1
ATOM 624 N N . PHE A 1 82 ? 2.620 -1.823 3.138 1.00 97.62 82 PHE A N 1
ATOM 625 C CA . PHE A 1 82 ? 1.485 -1.080 2.590 1.00 97.62 82 PHE A CA 1
ATOM 626 C C . PHE A 1 82 ? 0.196 -1.399 3.363 1.00 97.62 82 PHE A C 1
ATOM 628 O O . PHE A 1 82 ? -0.539 -0.487 3.737 1.00 97.62 82 PHE A O 1
ATOM 635 N N . ALA A 1 83 ? -0.044 -2.669 3.707 1.00 97.56 83 ALA A N 1
ATOM 636 C CA . ALA A 1 83 ? -1.186 -3.064 4.535 1.00 97.56 83 ALA A CA 1
ATOM 637 C C . ALA A 1 83 ? -1.164 -2.394 5.924 1.00 97.56 83 ALA A C 1
ATOM 639 O O . ALA A 1 83 ? -2.189 -1.882 6.381 1.00 97.56 83 ALA A O 1
ATOM 640 N N . LEU A 1 84 ? 0.010 -2.340 6.564 1.00 96.06 84 LEU A N 1
ATOM 641 C CA . LEU A 1 84 ? 0.253 -1.604 7.808 1.00 96.06 84 LEU A CA 1
ATOM 642 C C . LEU A 1 84 ? -0.083 -0.120 7.656 1.00 96.06 84 LEU A C 1
ATOM 644 O O . LEU A 1 84 ? -0.756 0.435 8.518 1.00 96.06 84 LEU A O 1
ATOM 648 N N . GLY A 1 85 ? 0.345 0.509 6.561 1.00 94.75 85 GLY A N 1
ATOM 649 C CA . GLY A 1 85 ? 0.036 1.907 6.266 1.00 94.75 85 GLY A CA 1
ATOM 650 C C . GLY A 1 85 ? -1.459 2.173 6.052 1.00 94.75 85 GLY A C 1
ATOM 651 O O . GLY A 1 85 ? -1.992 3.154 6.560 1.00 94.75 85 GLY A O 1
ATOM 652 N N . ILE A 1 86 ? -2.178 1.287 5.365 1.00 96.44 86 ILE A N 1
ATOM 653 C CA . ILE A 1 86 ? -3.636 1.421 5.210 1.00 96.44 86 ILE A CA 1
ATOM 654 C C . ILE A 1 86 ? -4.331 1.315 6.575 1.00 96.44 86 ILE A C 1
ATOM 656 O O . ILE A 1 86 ? -5.186 2.140 6.900 1.00 96.44 86 ILE A O 1
ATOM 660 N N . CYS A 1 87 ? -3.924 0.353 7.409 1.00 95.44 87 CYS A N 1
ATOM 661 C CA . CYS A 1 87 ? -4.444 0.228 8.772 1.00 95.44 87 CYS A CA 1
ATOM 662 C C . CYS A 1 87 ? -4.086 1.455 9.627 1.00 95.44 87 CYS A C 1
ATOM 664 O O . CYS A 1 87 ? -4.936 1.952 10.355 1.00 95.44 87 CYS A O 1
ATOM 666 N N . ALA A 1 88 ? -2.873 1.999 9.487 1.00 91.50 88 ALA A N 1
ATOM 667 C CA . ALA A 1 88 ? -2.431 3.226 10.152 1.00 91.50 88 ALA A CA 1
ATOM 668 C C . ALA A 1 88 ? -3.385 4.399 9.921 1.00 91.50 88 ALA A C 1
ATOM 670 O O . ALA A 1 88 ? -3.712 5.134 10.850 1.00 91.50 88 ALA A O 1
ATOM 671 N N . MET A 1 89 ? -3.806 4.583 8.668 1.00 91.00 89 MET A N 1
ATOM 672 C CA . MET A 1 89 ? -4.744 5.635 8.292 1.00 91.00 89 MET A CA 1
ATOM 673 C C . MET A 1 89 ? -6.126 5.384 8.880 1.00 91.00 89 MET A C 1
ATOM 675 O O . MET A 1 89 ? -6.729 6.295 9.440 1.00 91.00 89 MET A O 1
ATOM 679 N N . ALA A 1 90 ? -6.602 4.143 8.794 1.00 92.69 90 ALA A N 1
ATOM 680 C CA . ALA A 1 90 ? -7.917 3.753 9.286 1.00 92.69 90 ALA A CA 1
ATOM 681 C C . ALA A 1 90 ? -8.076 3.952 10.801 1.00 92.69 90 ALA A C 1
ATOM 683 O O . ALA A 1 90 ? -9.178 4.251 11.258 1.00 92.69 90 ALA A O 1
ATOM 684 N N . SER A 1 91 ? -6.979 3.786 11.543 1.00 88.69 91 SER A N 1
ATOM 685 C CA . SER A 1 91 ? -6.913 3.883 13.004 1.00 88.69 91 SER A CA 1
ATOM 686 C C . SER A 1 91 ? -6.386 5.231 13.501 1.00 88.69 91 SER A C 1
ATOM 688 O O . SER A 1 91 ? -6.134 5.378 14.692 1.00 88.69 91 SER A O 1
ATOM 690 N N . TYR A 1 92 ? -6.126 6.195 12.610 1.00 85.44 92 TYR A N 1
ATOM 691 C CA . TYR A 1 92 ? -5.379 7.406 12.958 1.00 85.44 92 TYR A CA 1
ATOM 692 C C . TYR A 1 92 ? -6.032 8.209 14.087 1.00 85.44 92 TYR A C 1
ATOM 694 O O . TYR A 1 92 ? -5.338 8.667 14.988 1.00 85.44 92 TYR A O 1
ATOM 702 N N . GLU A 1 93 ? -7.353 8.383 14.030 1.00 83.69 93 GLU A N 1
ATOM 703 C CA . GLU A 1 93 ? -8.117 9.175 15.004 1.00 83.69 93 GLU A CA 1
ATOM 704 C C . GLU A 1 93 ? -8.228 8.475 16.364 1.00 83.69 93 GLU A C 1
ATOM 706 O O . GLU A 1 93 ? -8.405 9.125 17.394 1.00 83.69 93 GLU A O 1
ATOM 711 N N . GLU A 1 94 ? -8.113 7.148 16.374 1.00 84.69 94 GLU A N 1
ATOM 712 C CA . GLU A 1 94 ? -8.070 6.316 17.571 1.00 84.69 94 GLU A CA 1
ATOM 713 C C . GLU A 1 94 ? -6.710 6.409 18.284 1.00 84.69 94 GLU A C 1
ATOM 715 O O . GLU A 1 94 ? -6.619 6.168 19.494 1.00 84.69 94 GLU A O 1
ATOM 720 N N . LEU A 1 95 ? -5.651 6.805 17.570 1.00 80.25 95 LEU A N 1
ATOM 721 C CA . LEU A 1 95 ? -4.343 7.043 18.162 1.00 80.25 95 LEU A CA 1
ATOM 722 C C . LEU A 1 95 ? -4.321 8.400 18.890 1.00 80.25 95 LEU A C 1
ATOM 724 O O . LEU A 1 95 ? -4.532 9.457 18.303 1.00 80.25 95 LEU A O 1
ATOM 728 N N . GLN A 1 96 ? -4.020 8.390 20.191 1.00 68.62 96 GLN A N 1
ATOM 729 C CA . GLN A 1 96 ? -4.101 9.573 21.061 1.00 68.62 96 GLN A CA 1
ATOM 730 C C . GLN A 1 96 ? -2.942 10.574 20.860 1.00 68.62 96 GLN A C 1
ATOM 732 O O . GLN A 1 96 ? -2.098 10.743 21.737 1.00 68.62 96 GLN A O 1
ATOM 737 N N . GLY A 1 97 ? -2.900 11.268 19.721 1.00 68.56 97 GLY A N 1
ATOM 738 C CA . GLY A 1 97 ? -1.982 12.383 19.469 1.00 68.56 97 GLY A CA 1
ATOM 739 C C . GLY A 1 97 ? -2.727 13.683 19.185 1.00 68.56 97 GLY A C 1
ATOM 740 O O . GLY A 1 97 ? -3.489 13.774 18.231 1.00 68.56 97 GLY A O 1
ATOM 741 N N . GLN A 1 98 ? -2.494 14.725 19.985 1.00 65.56 98 GLN A N 1
ATOM 742 C CA . GLN A 1 98 ? -3.170 16.021 19.800 1.00 65.56 98 GLN A CA 1
ATOM 743 C C . GLN A 1 98 ? -2.289 17.086 19.134 1.00 65.56 98 GLN A C 1
ATOM 745 O O . GLN A 1 98 ? -2.799 18.112 18.685 1.00 65.56 98 GLN A O 1
ATOM 750 N N . HIS A 1 99 ? -0.978 16.849 19.041 1.00 76.81 99 HIS A N 1
ATOM 751 C CA . HIS A 1 99 ? -0.011 17.843 18.591 1.00 76.81 99 HIS A CA 1
ATOM 752 C C . HIS A 1 99 ? 0.792 17.369 17.377 1.00 76.81 99 HIS A C 1
ATOM 754 O O . HIS A 1 99 ? 1.145 16.195 17.266 1.00 76.81 99 HIS A O 1
ATOM 760 N N . MET A 1 100 ? 1.111 18.309 16.481 1.00 80.12 100 MET A N 1
ATOM 761 C CA . MET A 1 100 ? 1.746 18.022 15.193 1.00 80.12 100 MET A CA 1
ATOM 762 C C . MET A 1 100 ? 3.094 17.313 15.318 1.00 80.12 100 MET A C 1
ATOM 764 O O . MET A 1 100 ? 3.446 16.584 14.409 1.00 80.12 100 MET A O 1
ATOM 768 N N . TYR A 1 101 ? 3.866 17.480 16.390 1.00 79.12 101 TYR A N 1
ATOM 769 C CA . TYR A 1 101 ? 5.206 16.871 16.472 1.00 79.12 101 TYR A CA 1
ATOM 770 C C . TYR A 1 101 ? 5.268 15.571 17.284 1.00 79.12 101 TYR A C 1
ATOM 772 O O . TYR A 1 101 ? 6.264 14.847 17.188 1.00 79.12 101 TYR A O 1
ATOM 780 N N . ASP A 1 102 ? 4.174 15.236 17.976 1.00 80.31 102 ASP A N 1
ATOM 781 C CA . ASP A 1 102 ? 4.117 14.176 18.993 1.00 80.31 102 ASP A CA 1
ATOM 782 C C . ASP A 1 102 ? 2.997 13.160 18.715 1.00 80.31 102 ASP A C 1
ATOM 784 O O . ASP A 1 102 ? 2.574 12.412 19.594 1.00 80.31 102 ASP A O 1
ATOM 788 N N . HIS A 1 103 ? 2.471 13.142 17.486 1.00 85.50 103 HIS A N 1
ATOM 789 C CA . HIS A 1 103 ? 1.447 12.184 17.097 1.00 85.50 103 HIS A CA 1
ATOM 790 C C . HIS A 1 103 ? 2.048 10.765 16.982 1.00 85.50 103 HIS A C 1
ATOM 792 O O . HIS A 1 103 ? 3.013 10.573 16.242 1.00 85.50 103 HIS A O 1
ATOM 798 N N . PRO A 1 104 ? 1.468 9.733 17.618 1.00 86.00 104 PRO A N 1
ATOM 799 C CA . PRO A 1 104 ? 2.001 8.358 17.619 1.00 86.00 104 PRO A CA 1
ATOM 800 C C . PRO A 1 104 ? 2.037 7.684 16.234 1.00 86.00 104 PRO A C 1
ATOM 802 O O . PRO A 1 104 ? 2.696 6.665 16.052 1.00 86.00 104 PRO A O 1
ATOM 805 N N . VAL A 1 105 ? 1.370 8.260 15.227 1.00 83.38 105 VAL A N 1
ATOM 806 C CA . VAL A 1 105 ? 1.497 7.826 13.819 1.00 83.38 105 VAL A CA 1
ATOM 807 C C . VAL A 1 105 ? 2.952 7.872 13.330 1.00 83.38 105 VAL A C 1
ATOM 809 O O . VAL A 1 105 ? 3.334 7.130 12.432 1.00 83.38 105 VAL A O 1
ATOM 812 N N . TYR A 1 106 ? 3.781 8.734 13.917 1.00 89.38 106 TYR A N 1
ATOM 813 C CA . TYR A 1 106 ? 5.188 8.875 13.564 1.00 89.38 106 TYR A CA 1
ATOM 814 C C . TYR A 1 106 ? 5.991 7.620 13.869 1.00 89.38 106 TYR A C 1
ATOM 816 O O . TYR A 1 106 ? 6.736 7.150 13.012 1.00 89.38 106 TYR A O 1
ATOM 824 N N . ASP A 1 107 ? 5.746 7.016 15.029 1.00 89.75 107 ASP A N 1
ATOM 825 C CA . ASP A 1 107 ? 6.366 5.749 15.412 1.00 89.75 107 ASP A CA 1
ATOM 826 C C . ASP A 1 107 ? 5.957 4.616 14.468 1.00 89.75 107 ASP A C 1
ATOM 828 O O . ASP A 1 107 ? 6.706 3.663 14.259 1.00 89.75 107 ASP A O 1
ATOM 832 N N . LEU A 1 108 ? 4.774 4.723 13.864 1.00 89.31 108 LEU A N 1
ATOM 833 C CA . LEU A 1 108 ? 4.280 3.759 12.896 1.00 89.31 108 LEU A CA 1
ATOM 834 C C . LEU A 1 108 ? 4.907 3.938 11.513 1.00 89.31 108 LEU A C 1
ATOM 836 O O . LEU A 1 108 ? 5.264 2.942 10.894 1.00 89.31 108 LEU A O 1
ATOM 840 N N . PHE A 1 109 ? 5.103 5.172 11.041 1.00 89.75 109 PHE A N 1
ATOM 841 C CA . PHE A 1 109 ? 5.873 5.408 9.815 1.00 89.75 109 PHE A CA 1
ATOM 842 C C . PHE A 1 109 ? 7.331 4.973 9.986 1.00 89.75 109 PHE A C 1
ATOM 844 O O . PHE A 1 109 ? 7.873 4.303 9.110 1.00 89.75 109 PHE A O 1
ATOM 851 N N . ASP A 1 110 ? 7.939 5.242 11.140 1.00 92.25 110 ASP A N 1
ATOM 852 C CA . ASP A 1 110 ? 9.241 4.680 11.508 1.00 92.25 110 ASP A CA 1
ATOM 853 C C . ASP A 1 110 ? 9.230 3.142 11.498 1.00 92.25 110 ASP A C 1
ATOM 855 O O . ASP A 1 110 ? 10.160 2.506 11.004 1.00 92.25 110 ASP A O 1
ATOM 859 N N . TYR A 1 111 ? 8.173 2.522 12.026 1.00 92.81 111 TYR A N 1
ATOM 860 C CA . TYR A 1 111 ? 8.020 1.067 12.035 1.00 92.81 111 TYR A CA 1
ATOM 861 C C . TYR A 1 111 ? 7.859 0.483 10.621 1.00 92.81 111 TYR A C 1
ATOM 863 O O . TYR A 1 111 ? 8.419 -0.575 10.331 1.00 92.81 111 TYR A O 1
ATOM 871 N N . ILE A 1 112 ? 7.132 1.165 9.736 1.00 93.19 112 ILE A N 1
ATOM 872 C CA . ILE A 1 112 ? 6.928 0.778 8.332 1.00 93.19 112 ILE A CA 1
ATOM 873 C C . ILE A 1 112 ? 8.227 0.928 7.525 1.00 93.19 112 ILE A C 1
ATOM 875 O O . ILE A 1 112 ? 8.530 0.072 6.694 1.00 93.19 112 ILE A O 1
ATOM 879 N N . ASN A 1 113 ? 9.015 1.972 7.789 1.00 91.81 113 ASN A N 1
ATOM 880 C CA . ASN A 1 113 ? 10.274 2.257 7.089 1.00 91.81 113 ASN A CA 1
ATOM 881 C C . ASN A 1 113 ? 11.457 1.401 7.576 1.00 91.81 113 ASN A C 1
ATOM 883 O O . ASN A 1 113 ? 12.437 1.195 6.854 1.00 91.81 113 ASN A O 1
ATOM 887 N N . GLY A 1 114 ? 11.353 0.858 8.788 1.00 91.06 114 GLY A N 1
ATOM 888 C CA . GLY A 1 114 ? 12.352 -0.041 9.349 1.00 91.06 114 GLY A CA 1
ATOM 889 C C . GLY A 1 114 ? 13.567 0.672 9.942 1.00 91.06 114 GLY A C 1
ATOM 890 O O . GLY A 1 114 ? 13.552 1.880 10.168 1.00 91.06 114 GLY A O 1
ATOM 891 N N . PRO A 1 115 ? 14.641 -0.073 10.251 1.00 85.81 115 PRO A N 1
ATOM 892 C CA . PRO A 1 115 ? 15.755 0.448 11.045 1.00 85.81 115 PRO A CA 1
ATOM 893 C C . PRO A 1 115 ? 16.605 1.497 10.316 1.00 85.81 115 PRO A C 1
ATOM 895 O O . PRO A 1 115 ? 17.287 2.284 10.966 1.00 85.81 115 PRO A O 1
ATOM 898 N N . ASN A 1 116 ? 16.567 1.514 8.982 1.00 78.50 116 ASN A N 1
ATOM 899 C CA . ASN A 1 116 ? 17.471 2.321 8.160 1.00 78.50 116 ASN A CA 1
ATOM 900 C C . ASN A 1 116 ? 16.941 3.726 7.857 1.00 78.50 116 ASN A C 1
ATOM 902 O O . ASN A 1 116 ? 17.668 4.541 7.294 1.00 78.50 116 ASN A O 1
ATOM 906 N N . PHE A 1 117 ? 15.685 4.012 8.199 1.00 83.38 117 PHE A N 1
ATOM 907 C CA . PHE A 1 117 ? 15.067 5.289 7.891 1.00 83.38 117 PHE A CA 1
ATOM 908 C C . PHE A 1 117 ? 14.187 5.758 9.044 1.00 83.38 117 PHE A C 1
ATOM 910 O O . PHE A 1 117 ? 13.372 5.012 9.585 1.00 83.38 117 PHE A O 1
ATOM 917 N N . LYS A 1 118 ? 14.367 7.026 9.405 1.00 88.50 118 LYS A N 1
ATOM 918 C CA . LYS A 1 118 ? 13.644 7.705 10.473 1.00 88.50 118 LYS A CA 1
ATOM 919 C C . LYS A 1 118 ? 13.016 8.959 9.915 1.00 88.50 118 LYS A C 1
ATOM 921 O O . LYS A 1 118 ? 13.703 9.722 9.236 1.00 88.50 118 LYS A O 1
ATOM 926 N N . ILE A 1 119 ? 11.738 9.174 10.208 1.00 89.44 119 ILE A N 1
ATOM 927 C CA . ILE A 1 119 ? 11.059 10.367 9.714 1.00 89.44 119 ILE A CA 1
ATOM 928 C C . ILE A 1 119 ? 11.668 11.621 10.357 1.00 89.44 119 ILE A C 1
ATOM 930 O O . ILE A 1 119 ? 11.805 11.752 11.577 1.00 89.44 119 ILE A O 1
ATOM 934 N N . SER A 1 120 ? 12.056 12.563 9.512 1.00 89.75 120 SER A N 1
ATOM 935 C CA . SER A 1 120 ? 12.583 13.864 9.912 1.00 89.75 120 SER A CA 1
ATOM 936 C C . SER A 1 120 ? 11.472 14.796 10.412 1.00 89.75 120 SER A C 1
ATOM 938 O O . SER A 1 120 ? 10.285 14.573 10.179 1.00 89.75 120 SER A O 1
ATOM 940 N N . GLN A 1 121 ? 11.843 15.911 11.052 1.00 88.12 121 GLN A N 1
ATOM 941 C CA . GLN A 1 121 ? 10.863 16.918 11.490 1.00 88.12 121 GLN A CA 1
ATOM 942 C C . GLN A 1 121 ? 10.079 17.539 10.322 1.00 88.12 121 GLN A C 1
ATOM 944 O O . GLN A 1 121 ? 8.898 17.847 10.467 1.00 88.12 121 GLN A O 1
ATOM 949 N N . VAL A 1 122 ? 10.717 17.696 9.157 1.00 88.44 122 VAL A N 1
ATOM 950 C CA . VAL A 1 122 ? 10.052 18.182 7.936 1.00 88.44 122 VAL A CA 1
ATOM 951 C C . VAL A 1 122 ? 8.989 17.184 7.480 1.00 88.44 122 VAL A C 1
ATOM 953 O O . VAL A 1 122 ? 7.875 17.572 7.127 1.00 88.44 122 VAL A O 1
ATOM 956 N N . GLU A 1 123 ? 9.303 15.892 7.539 1.00 89.50 123 GLU A N 1
ATOM 957 C CA . GLU A 1 123 ? 8.370 14.833 7.161 1.00 89.50 123 GLU A CA 1
ATOM 958 C C . GLU A 1 123 ? 7.216 14.703 8.140 1.00 89.50 123 GLU A C 1
ATOM 960 O O . GLU A 1 123 ? 6.093 14.520 7.685 1.00 89.50 123 GLU A O 1
ATOM 965 N N . LYS A 1 124 ? 7.440 14.884 9.447 1.00 90.62 124 LYS A N 1
ATOM 966 C CA . LYS A 1 124 ? 6.345 14.922 10.428 1.00 90.62 124 LYS A CA 1
ATOM 967 C C . LYS A 1 124 ? 5.303 15.980 10.077 1.00 90.62 124 LYS A C 1
ATOM 969 O O . LYS A 1 124 ? 4.117 15.668 10.032 1.00 90.62 124 LYS A O 1
ATOM 974 N N . SER A 1 125 ? 5.733 17.200 9.748 1.00 87.31 125 SER A N 1
ATOM 975 C CA . SER A 1 125 ? 4.819 18.257 9.296 1.00 87.31 125 SER A CA 1
ATOM 976 C C . SER A 1 125 ? 4.079 17.861 8.014 1.00 87.31 125 SER A C 1
ATOM 978 O O . SER A 1 125 ? 2.867 18.039 7.919 1.00 87.31 125 SER A O 1
ATOM 980 N N . GLY A 1 126 ? 4.782 17.281 7.036 1.00 87.88 126 GLY A N 1
ATOM 981 C CA . GLY A 1 126 ? 4.168 16.799 5.794 1.00 87.88 126 GLY A CA 1
ATOM 982 C C . GLY A 1 126 ? 3.128 15.697 6.022 1.00 87.88 126 GLY A C 1
ATOM 983 O O . GLY A 1 126 ? 2.033 15.763 5.459 1.00 87.88 126 GLY A O 1
ATOM 984 N N . ILE A 1 127 ? 3.444 14.725 6.883 1.00 88.62 127 ILE A N 1
ATOM 985 C CA . ILE A 1 127 ? 2.541 13.652 7.309 1.00 88.62 127 ILE A CA 1
ATOM 986 C C . ILE A 1 127 ? 1.313 14.255 7.973 1.00 88.62 127 ILE A C 1
ATOM 988 O O . ILE A 1 127 ? 0.204 13.942 7.563 1.00 88.62 127 ILE A O 1
ATOM 992 N N . TRP A 1 128 ? 1.496 15.148 8.945 1.00 87.44 128 TRP A N 1
ATOM 993 C CA . TRP A 1 128 ? 0.399 15.773 9.675 1.00 87.44 128 TRP A CA 1
ATOM 994 C C . TRP A 1 128 ? -0.625 16.428 8.749 1.00 87.44 128 TRP A C 1
ATOM 996 O O . TRP A 1 128 ? -1.814 16.114 8.825 1.00 87.44 128 TRP A O 1
ATOM 1006 N N . TYR A 1 129 ? -0.174 17.311 7.854 1.00 88.25 129 TYR A N 1
ATOM 1007 C CA . TYR A 1 129 ? -1.080 18.027 6.956 1.00 88.25 129 TYR A CA 1
ATOM 1008 C C . TYR A 1 129 ? -1.710 17.106 5.907 1.00 88.25 129 TYR A C 1
ATOM 1010 O O . TYR A 1 129 ? -2.913 17.197 5.670 1.00 88.25 129 TYR A O 1
ATOM 1018 N N . SER A 1 130 ? -0.933 16.200 5.307 1.00 87.50 130 SER A N 1
ATOM 1019 C CA . SER A 1 130 ? -1.437 15.326 4.235 1.00 87.50 130 SER A CA 1
ATOM 1020 C C . SER A 1 130 ? -2.388 14.252 4.770 1.00 87.50 130 SER A C 1
ATOM 1022 O O . SER A 1 130 ? -3.429 13.988 4.167 1.00 87.50 130 SER A O 1
ATOM 1024 N N . MET A 1 131 ? -2.077 1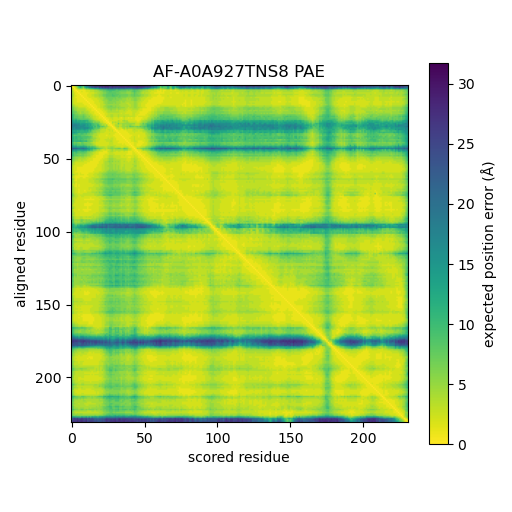3.684 5.942 1.00 85.44 131 MET A N 1
ATOM 1025 C CA . MET A 1 131 ? -2.967 12.759 6.641 1.00 85.44 131 MET A CA 1
ATOM 1026 C C . MET A 1 131 ? -4.257 13.460 7.022 1.00 85.44 131 MET A C 1
ATOM 1028 O O . MET A 1 131 ? -5.310 12.982 6.626 1.00 85.44 131 MET A O 1
ATOM 1032 N N . LYS A 1 132 ? -4.210 14.617 7.698 1.00 84.19 132 LYS A N 1
ATOM 1033 C CA . LYS A 1 132 ? -5.436 15.352 8.047 1.00 84.19 132 LYS A CA 1
ATOM 1034 C C . LYS A 1 132 ? -6.298 15.657 6.826 1.00 84.19 132 LYS A C 1
ATOM 1036 O O . LYS A 1 132 ? -7.474 15.319 6.837 1.00 84.19 132 LYS A O 1
ATOM 1041 N N . ALA A 1 133 ? -5.706 16.180 5.753 1.00 86.69 133 ALA A N 1
ATOM 1042 C CA . ALA A 1 133 ? -6.436 16.485 4.524 1.00 86.69 133 ALA A CA 1
ATOM 1043 C C . ALA A 1 133 ? -7.089 15.247 3.878 1.00 86.69 133 ALA A C 1
ATOM 1045 O O . ALA A 1 133 ? -8.122 15.361 3.220 1.00 86.69 133 ALA A O 1
ATOM 1046 N N . THR A 1 134 ? -6.493 14.064 4.041 1.00 87.44 134 THR A N 1
ATOM 1047 C CA . THR A 1 134 ? -7.047 12.804 3.525 1.00 87.44 134 THR A CA 1
ATOM 1048 C C . THR A 1 134 ? -8.108 12.224 4.464 1.00 87.44 134 THR A C 1
ATOM 1050 O O . THR A 1 134 ? -9.171 11.800 4.014 1.00 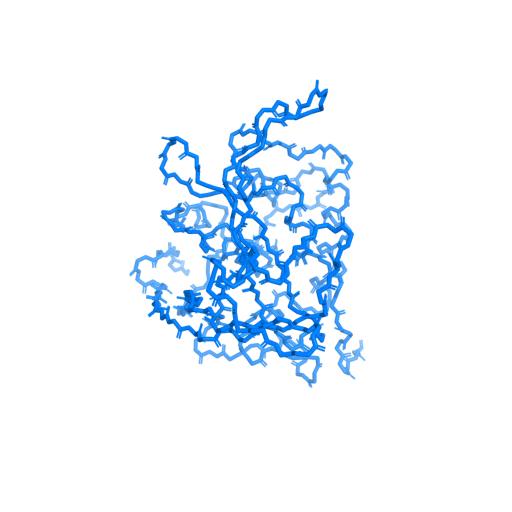87.44 134 THR A O 1
ATOM 1053 N N . LEU A 1 135 ? -7.859 12.250 5.773 1.00 86.50 135 LEU A N 1
ATOM 1054 C CA . LEU A 1 135 ? -8.764 11.746 6.807 1.00 86.50 135 LEU A CA 1
ATOM 1055 C C . LEU A 1 135 ? -10.055 12.566 6.891 1.00 86.50 135 LEU A C 1
ATOM 1057 O O . LEU A 1 135 ? -11.120 11.974 7.031 1.00 86.50 135 LEU A O 1
ATOM 1061 N N . GLU A 1 136 ? -9.978 13.889 6.697 1.00 86.75 136 GLU A N 1
ATOM 1062 C CA . GLU A 1 136 ? -11.143 14.785 6.586 1.00 86.75 136 GLU A CA 1
ATOM 1063 C C . GLU A 1 136 ? -12.095 14.381 5.451 1.00 86.75 136 GLU A C 1
ATOM 1065 O O . GLU A 1 136 ? -13.287 14.679 5.504 1.00 86.75 136 GLU A O 1
ATOM 1070 N N . LYS A 1 137 ? -11.585 13.700 4.418 1.00 90.12 137 LYS A N 1
ATOM 1071 C CA . LYS A 1 137 ? -12.395 13.194 3.304 1.00 90.12 137 LYS A CA 1
ATOM 1072 C C . LYS A 1 137 ? -12.936 11.800 3.590 1.00 90.12 137 LYS A C 1
ATOM 1074 O O . LYS A 1 137 ? -14.080 11.519 3.250 1.00 90.12 137 LYS A O 1
ATOM 1079 N N . GLY A 1 138 ? -12.124 10.928 4.183 1.00 90.81 138 GLY A N 1
ATOM 1080 C CA . GLY A 1 138 ? -12.555 9.593 4.577 1.00 90.81 138 GLY A CA 1
ATOM 1081 C C . GLY A 1 138 ? -11.399 8.667 4.931 1.00 90.81 138 GLY A C 1
ATOM 1082 O O . GLY A 1 138 ? -10.677 8.186 4.055 1.00 90.81 138 GLY A O 1
ATOM 1083 N N . LYS A 1 139 ? -11.264 8.339 6.220 1.00 91.25 139 LYS A N 1
ATOM 1084 C CA . LYS A 1 139 ? -10.188 7.468 6.727 1.00 91.25 139 LYS A CA 1
ATOM 1085 C C . LYS A 1 139 ? -10.209 6.030 6.204 1.00 91.25 139 LYS A C 1
ATOM 1087 O O . LYS A 1 139 ? -9.182 5.362 6.209 1.00 91.25 139 LYS A O 1
ATOM 1092 N N . TYR A 1 140 ? -11.355 5.571 5.704 1.00 95.75 140 TYR A N 1
ATOM 1093 C CA . TYR A 1 140 ? -11.520 4.236 5.130 1.00 95.75 140 TYR A CA 1
ATOM 1094 C C . TYR A 1 140 ? -11.405 4.201 3.599 1.00 95.75 140 TYR A C 1
ATOM 1096 O O . TYR A 1 140 ? -11.802 3.217 2.983 1.00 95.75 140 TYR A O 1
ATOM 1104 N N . CYS A 1 141 ? -10.865 5.246 2.964 1.00 95.88 141 CYS A N 1
ATOM 1105 C CA . CYS A 1 141 ? -10.868 5.386 1.504 1.00 95.88 141 CYS A CA 1
ATOM 1106 C C . CYS A 1 141 ? -10.240 4.223 0.716 1.00 95.88 141 CYS A C 1
ATOM 1108 O O . CYS A 1 141 ? -10.642 3.990 -0.420 1.00 95.88 141 CYS A O 1
ATOM 1110 N N . TYR A 1 142 ? -9.292 3.490 1.302 1.00 97.56 142 TYR A N 1
ATOM 1111 C CA . TYR A 1 142 ? -8.635 2.343 0.666 1.00 97.56 142 TYR A CA 1
ATOM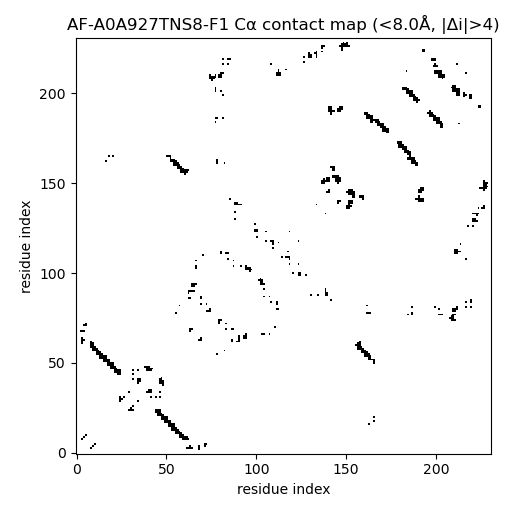 1112 C C . TYR A 1 142 ? -9.401 1.021 0.785 1.00 97.56 142 TYR A C 1
ATOM 1114 O O . TYR A 1 142 ? -8.987 0.038 0.178 1.00 97.56 142 TYR A O 1
ATOM 1122 N N . PHE A 1 143 ? -10.481 0.974 1.567 1.00 98.50 143 PHE A N 1
ATOM 1123 C CA . PHE A 1 143 ? -11.256 -0.246 1.758 1.00 98.50 143 PHE A CA 1
ATOM 1124 C C . PHE A 1 143 ? -12.330 -0.406 0.680 1.00 98.50 143 PHE A C 1
ATOM 1126 O O . PHE A 1 143 ? -12.957 0.560 0.242 1.00 98.50 143 PHE A O 1
ATOM 1133 N N . ASP A 1 144 ? -12.587 -1.646 0.287 1.00 98.50 144 ASP A N 1
ATOM 1134 C CA . ASP A 1 144 ? -13.580 -1.996 -0.715 1.00 98.50 144 ASP A CA 1
ATOM 1135 C C . ASP A 1 144 ? -14.973 -1.496 -0.299 1.00 98.50 144 ASP A C 1
ATOM 1137 O O . ASP A 1 144 ? -15.407 -1.599 0.853 1.00 98.50 144 ASP A O 1
ATOM 1141 N N . GLY A 1 145 ? -15.687 -0.924 -1.266 1.00 97.88 145 GLY A N 1
ATOM 1142 C CA . GLY A 1 145 ? -16.965 -0.249 -1.047 1.00 97.88 145 GLY A CA 1
ATOM 1143 C C . GLY A 1 145 ? -16.841 1.227 -0.667 1.00 97.88 145 GLY A C 1
ATOM 1144 O O . GLY A 1 145 ? -17.791 1.964 -0.914 1.00 97.88 145 GLY A O 1
ATOM 1145 N N . ALA A 1 146 ? -15.697 1.699 -0.159 1.00 97.62 146 ALA A N 1
ATOM 1146 C CA . ALA A 1 146 ? -15.499 3.120 0.116 1.00 97.62 146 ALA A CA 1
ATOM 1147 C C . ALA A 1 146 ? -15.317 3.898 -1.194 1.00 97.62 146 ALA A C 1
ATOM 1149 O O . ALA A 1 146 ? -14.419 3.615 -1.986 1.00 97.62 146 ALA A O 1
ATOM 1150 N N . ALA A 1 147 ? -16.155 4.907 -1.422 1.00 97.06 147 ALA A N 1
ATOM 1151 C CA . ALA A 1 147 ? -16.110 5.741 -2.614 1.00 97.06 147 ALA A CA 1
ATOM 1152 C C . ALA A 1 147 ? -16.499 7.199 -2.320 1.00 97.06 147 ALA A C 1
ATOM 1154 O O . ALA A 1 147 ? -17.258 7.471 -1.388 1.00 97.06 147 ALA A O 1
ATOM 1155 N N . PRO A 1 148 ? -16.081 8.163 -3.161 1.00 96.38 148 PRO A N 1
ATOM 1156 C CA . PRO A 1 148 ? -16.532 9.551 -3.041 1.00 96.38 148 PRO A CA 1
ATOM 1157 C C . PRO A 1 148 ? -18.060 9.699 -2.943 1.00 96.38 148 PRO A C 1
ATOM 1159 O O . PRO A 1 148 ? -18.568 10.521 -2.183 1.00 96.38 148 PRO A O 1
ATOM 1162 N N . THR A 1 149 ? -18.805 8.869 -3.679 1.00 95.69 149 THR A N 1
ATOM 1163 C CA . THR A 1 149 ? -20.274 8.888 -3.748 1.00 95.69 149 THR A CA 1
ATOM 1164 C C . THR A 1 149 ? -20.968 8.453 -2.458 1.00 95.69 149 THR A C 1
ATOM 1166 O O . THR A 1 149 ? -22.136 8.785 -2.274 1.00 95.69 149 THR A O 1
ATOM 1169 N N . ASN A 1 150 ? -20.281 7.737 -1.564 1.00 95.81 150 ASN A N 1
ATOM 1170 C CA . ASN A 1 150 ? -20.823 7.285 -0.280 1.00 95.81 150 ASN A CA 1
ATOM 1171 C C . ASN A 1 150 ? -20.007 7.791 0.919 1.00 95.81 150 ASN A C 1
ATOM 1173 O O . ASN A 1 150 ? -20.018 7.163 1.979 1.00 95.81 150 ASN A O 1
ATOM 1177 N N . GLN A 1 151 ? -19.300 8.914 0.746 1.00 94.31 151 GLN A N 1
ATOM 1178 C CA . GLN A 1 151 ? -18.452 9.517 1.782 1.00 94.31 151 GLN A CA 1
ATOM 1179 C C . GLN A 1 151 ? -17.388 8.538 2.308 1.00 94.31 151 GLN A C 1
ATOM 1181 O O . GLN A 1 151 ? -17.073 8.522 3.493 1.00 94.31 151 GLN A O 1
ATOM 1186 N N . TYR A 1 152 ? -16.859 7.692 1.419 1.00 96.00 152 TYR A N 1
ATOM 1187 C CA . TYR A 1 152 ? -15.878 6.659 1.742 1.00 96.00 152 TYR A CA 1
ATOM 1188 C C . TYR A 1 152 ? -16.326 5.705 2.859 1.00 96.00 152 TYR A C 1
ATOM 1190 O O . TYR A 1 152 ? -15.516 5.263 3.672 1.00 96.00 152 TYR A O 1
ATOM 1198 N N . THR A 1 153 ? -17.613 5.356 2.877 1.00 96.19 153 THR A N 1
ATOM 1199 C CA . THR A 1 153 ? -18.144 4.316 3.766 1.00 96.19 153 THR A CA 1
ATOM 1200 C C . THR A 1 153 ? -17.818 2.936 3.178 1.00 96.19 153 THR A C 1
ATOM 1202 O O . THR A 1 153 ? -18.323 2.620 2.099 1.00 96.19 153 THR A O 1
ATOM 1205 N N . PRO A 1 154 ? -16.991 2.102 3.831 1.00 97.56 154 PRO A N 1
ATOM 1206 C CA . PRO A 1 154 ? -16.601 0.803 3.294 1.00 97.56 154 PRO A CA 1
ATOM 1207 C C . PRO A 1 154 ? -17.654 -0.276 3.551 1.00 97.56 154 PRO A C 1
ATOM 1209 O O . PRO A 1 154 ? -18.504 -0.155 4.439 1.00 97.56 154 PRO A O 1
ATOM 1212 N N . ASN A 1 155 ? -17.545 -1.382 2.819 1.00 97.62 155 ASN A N 1
ATOM 1213 C CA . ASN A 1 155 ? -18.296 -2.597 3.114 1.00 97.62 155 ASN A CA 1
ATOM 1214 C C . ASN A 1 155 ? -17.793 -3.263 4.408 1.00 97.62 155 ASN A C 1
ATOM 1216 O O . ASN A 1 155 ? -16.666 -3.040 4.853 1.00 97.62 155 ASN A O 1
ATOM 1220 N N . GLN A 1 156 ? -18.638 -4.119 4.992 1.00 96.12 156 GLN A N 1
ATOM 1221 C CA . GLN A 1 156 ? -18.261 -5.029 6.075 1.00 96.12 156 GLN A CA 1
ATOM 1222 C C . GLN A 1 156 ? -18.355 -6.485 5.590 1.00 96.12 156 GLN A C 1
ATOM 1224 O O . GLN A 1 156 ? -19.368 -6.836 4.978 1.00 96.12 156 GLN A O 1
ATOM 1229 N N . PRO A 1 157 ? -17.357 -7.347 5.870 1.00 97.31 157 PRO A N 1
ATOM 1230 C CA . PRO A 1 157 ? -16.103 -7.054 6.581 1.00 97.31 157 PRO A CA 1
ATOM 1231 C C . PRO A 1 157 ? -15.188 -6.087 5.809 1.00 97.31 157 PRO A C 1
ATOM 1233 O O . PRO A 1 157 ? -15.241 -6.020 4.579 1.00 97.31 157 PRO A O 1
ATOM 1236 N N . PHE A 1 158 ? -14.344 -5.347 6.536 1.00 98.38 158 PHE A N 1
ATOM 1237 C CA . PHE A 1 158 ? -13.389 -4.414 5.937 1.00 98.38 158 PHE A CA 1
ATOM 1238 C C . PHE A 1 158 ? -12.399 -5.184 5.058 1.00 98.38 158 PHE A C 1
ATOM 1240 O O . PHE A 1 158 ? -11.716 -6.094 5.530 1.00 98.38 158 PHE A O 1
ATOM 1247 N N . THR A 1 159 ? -12.311 -4.825 3.783 1.00 98.62 159 THR A N 1
ATOM 1248 C CA . THR A 1 159 ? -11.491 -5.538 2.796 1.00 98.62 159 THR A CA 1
ATOM 1249 C C . THR A 1 159 ? -10.675 -4.572 1.954 1.00 98.62 159 THR A C 1
ATOM 1251 O O . THR A 1 159 ? -11.102 -3.446 1.740 1.00 98.62 159 THR A O 1
ATOM 1254 N N . PHE A 1 160 ? -9.485 -4.982 1.523 1.00 98.69 160 PHE A N 1
ATOM 1255 C CA . PHE A 1 160 ? -8.735 -4.329 0.446 1.00 98.69 160 PHE A CA 1
ATOM 1256 C C . PHE A 1 160 ? -7.794 -5.338 -0.209 1.00 98.69 160 PHE A C 1
ATOM 1258 O O . PHE A 1 160 ? -7.396 -6.331 0.412 1.00 98.69 160 PHE A O 1
ATOM 1265 N N . THR A 1 161 ? -7.402 -5.073 -1.456 1.00 98.62 161 THR A N 1
ATOM 1266 C CA . THR A 1 161 ? -6.478 -5.931 -2.207 1.00 98.62 161 THR A CA 1
ATOM 1267 C C . THR A 1 161 ? -5.239 -5.162 -2.638 1.00 98.62 161 THR A C 1
ATOM 1269 O O . THR A 1 161 ? -5.329 -4.113 -3.275 1.00 98.62 161 THR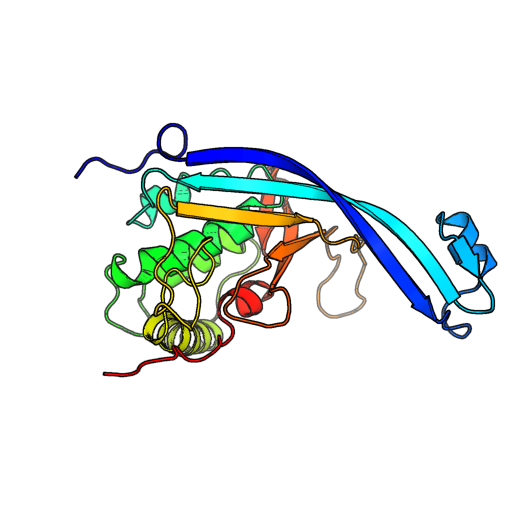 A O 1
ATOM 1272 N N . LEU A 1 162 ? -4.079 -5.723 -2.304 1.00 98.56 162 LEU A N 1
ATOM 1273 C CA . LEU A 1 162 ? -2.781 -5.261 -2.771 1.00 98.56 162 LEU A CA 1
ATOM 1274 C C . LEU A 1 162 ? -2.302 -6.129 -3.934 1.00 98.56 162 LEU A C 1
ATOM 1276 O O . LEU A 1 162 ? -2.536 -7.339 -3.957 1.00 98.56 162 LEU A O 1
ATOM 1280 N N . GLU A 1 163 ? -1.617 -5.508 -4.885 1.00 98.00 163 GLU A N 1
ATOM 1281 C CA . GLU A 1 163 ? -1.083 -6.151 -6.087 1.00 98.00 163 GLU A CA 1
ATOM 1282 C C . GLU A 1 163 ? 0.426 -5.905 -6.180 1.00 98.00 163 GLU A C 1
ATOM 1284 O O . GLU A 1 163 ? 0.901 -4.803 -5.918 1.00 98.00 163 GLU A O 1
ATOM 1289 N N . GLU A 1 164 ? 1.200 -6.914 -6.556 1.00 98.00 164 GLU A N 1
ATOM 1290 C CA . GLU A 1 164 ? 2.589 -6.733 -6.972 1.00 98.00 164 GLU A CA 1
ATOM 1291 C C . GLU A 1 164 ? 2.616 -5.918 -8.271 1.00 98.00 164 GLU A C 1
ATOM 1293 O O . GLU A 1 164 ? 1.819 -6.137 -9.185 1.00 98.00 164 GLU A O 1
ATOM 1298 N N . GLY A 1 165 ? 3.525 -4.957 -8.362 1.00 95.62 165 GLY A N 1
ATOM 1299 C CA . GLY A 1 165 ? 3.804 -4.247 -9.596 1.00 95.62 165 GLY A CA 1
ATOM 1300 C C . GLY A 1 165 ? 4.527 -5.156 -10.590 1.00 95.62 165 GLY A C 1
ATOM 1301 O O . GLY A 1 165 ? 5.295 -6.029 -10.196 1.00 95.62 165 GLY A O 1
ATOM 1302 N N . PRO A 1 166 ? 4.347 -4.940 -11.898 1.00 92.06 166 PRO A N 1
ATOM 1303 C CA . PRO A 1 166 ? 4.952 -5.798 -12.915 1.00 92.06 166 PRO A CA 1
ATOM 1304 C C . PRO A 1 166 ? 6.471 -5.600 -13.067 1.00 92.06 166 PRO A C 1
ATOM 1306 O O . PRO A 1 166 ? 7.117 -6.300 -13.847 1.00 92.06 166 PRO A O 1
ATOM 1309 N N . TYR A 1 167 ? 7.045 -4.633 -12.343 1.00 86.06 167 TYR A N 1
ATOM 1310 C CA . TYR A 1 167 ? 8.450 -4.266 -12.420 1.00 86.06 167 TYR A CA 1
ATOM 1311 C C . TYR A 1 167 ? 9.167 -4.560 -11.106 1.00 86.06 167 TYR A C 1
ATOM 1313 O O . TYR A 1 167 ? 8.770 -4.099 -10.036 1.00 86.06 167 TYR A O 1
ATOM 1321 N N . TYR A 1 168 ? 10.281 -5.274 -11.227 1.00 86.31 168 TYR A N 1
ATOM 1322 C CA . TYR A 1 168 ? 11.284 -5.426 -10.183 1.00 86.31 168 TYR A CA 1
ATOM 1323 C C . TYR A 1 168 ? 12.371 -4.365 -10.369 1.00 86.31 168 TYR A C 1
ATOM 1325 O O . TYR A 1 168 ? 12.814 -4.101 -11.492 1.00 86.31 168 TYR A O 1
ATOM 1333 N N . ILE A 1 169 ? 12.800 -3.752 -9.269 1.00 87.69 169 ILE A N 1
ATOM 1334 C CA . ILE A 1 169 ? 13.826 -2.714 -9.275 1.00 87.69 169 ILE A CA 1
ATOM 1335 C C . ILE A 1 169 ? 15.098 -3.325 -8.673 1.00 87.69 169 ILE A C 1
ATOM 1337 O O . ILE A 1 169 ? 15.170 -3.470 -7.449 1.00 87.69 169 ILE A O 1
ATOM 1341 N N . PRO A 1 170 ? 16.102 -3.676 -9.498 1.00 87.12 170 PRO A N 1
ATOM 1342 C CA . PRO A 1 170 ? 17.309 -4.325 -9.008 1.00 87.12 170 PRO A CA 1
ATOM 1343 C C . PRO A 1 170 ? 18.128 -3.402 -8.114 1.00 87.12 170 PRO A C 1
ATOM 1345 O O . PRO A 1 170 ? 18.140 -2.178 -8.312 1.00 87.12 170 PRO A O 1
ATOM 1348 N N . ALA A 1 171 ? 18.857 -4.018 -7.188 1.00 87.94 171 ALA A N 1
ATOM 1349 C CA . ALA A 1 171 ? 19.922 -3.386 -6.432 1.00 87.94 171 ALA A CA 1
ATOM 1350 C C . ALA A 1 171 ? 20.905 -2.656 -7.362 1.00 87.94 171 ALA A C 1
ATOM 1352 O O . ALA A 1 171 ? 21.283 -3.154 -8.428 1.00 87.94 171 ALA A O 1
ATOM 1353 N N . LYS A 1 172 ? 21.321 -1.456 -6.957 1.00 84.62 172 LYS A N 1
ATOM 1354 C CA . LYS A 1 172 ? 22.294 -0.635 -7.689 1.00 84.62 172 LYS A CA 1
ATOM 1355 C C . LYS A 1 172 ? 23.288 -0.007 -6.731 1.00 84.62 172 LYS A C 1
ATOM 1357 O O . LYS A 1 172 ? 22.888 0.550 -5.708 1.00 84.62 172 LYS A O 1
ATOM 1362 N N . GLU A 1 173 ? 24.562 -0.043 -7.099 1.00 80.31 173 GLU A N 1
ATOM 1363 C CA . GLU A 1 173 ? 25.580 0.810 -6.492 1.00 80.31 173 GLU A CA 1
ATOM 1364 C C . GLU A 1 173 ? 25.412 2.242 -7.011 1.00 80.31 173 GLU A C 1
ATOM 1366 O O . GLU A 1 173 ? 25.224 2.464 -8.209 1.00 80.31 173 GLU A O 1
ATOM 1371 N N . HIS A 1 174 ? 25.427 3.214 -6.100 1.00 70.31 174 HIS A N 1
ATOM 1372 C CA . HIS A 1 174 ? 25.399 4.632 -6.436 1.00 70.31 174 HIS A CA 1
ATOM 1373 C C . HIS A 1 174 ? 26.716 5.291 -6.046 1.00 70.31 174 HIS A C 1
ATOM 1375 O O . HIS A 1 174 ? 27.146 5.181 -4.900 1.00 70.31 174 HIS A O 1
ATOM 1381 N N . ASP A 1 175 ? 27.282 6.066 -6.970 1.00 58.84 175 ASP A N 1
ATOM 1382 C CA . ASP A 1 175 ? 28.621 6.638 -6.810 1.00 58.84 175 ASP A CA 1
ATOM 1383 C C . ASP A 1 175 ? 28.739 7.669 -5.672 1.00 58.84 175 ASP A C 1
ATOM 1385 O O . ASP A 1 175 ? 29.852 7.933 -5.226 1.00 58.84 175 ASP A O 1
ATOM 1389 N N . ILE A 1 176 ? 27.643 8.303 -5.206 1.00 56.25 176 ILE A N 1
ATOM 1390 C CA . ILE A 1 176 ? 27.784 9.481 -4.319 1.00 56.25 176 ILE A CA 1
ATOM 1391 C C . ILE A 1 176 ? 26.689 9.682 -3.240 1.00 56.25 176 ILE A C 1
ATOM 1393 O O . ILE A 1 176 ? 26.966 10.363 -2.258 1.00 56.25 176 ILE A O 1
ATOM 1397 N N . VAL A 1 177 ? 25.465 9.128 -3.342 1.00 54.44 177 VAL A N 1
ATOM 1398 C CA . VAL A 1 177 ? 24.343 9.591 -2.467 1.00 54.44 177 VAL A CA 1
ATOM 1399 C C . VAL A 1 177 ? 23.712 8.533 -1.548 1.00 54.44 177 VAL A C 1
ATOM 1401 O O . VAL A 1 177 ? 23.339 8.870 -0.429 1.00 54.44 177 VAL A O 1
ATOM 1404 N N . TYR A 1 178 ? 23.609 7.265 -1.959 1.00 53.09 178 TYR A N 1
ATOM 1405 C CA . TYR A 1 178 ? 22.873 6.239 -1.190 1.00 53.09 178 TYR A CA 1
ATOM 1406 C C . TYR A 1 178 ? 23.675 4.962 -0.894 1.00 53.09 178 TYR A C 1
ATOM 1408 O O . TYR A 1 178 ? 23.144 4.044 -0.275 1.00 53.09 178 TYR A O 1
ATOM 1416 N N . GLY A 1 179 ? 24.937 4.879 -1.334 1.00 69.50 179 GLY A N 1
ATOM 1417 C CA . GLY A 1 179 ? 25.677 3.614 -1.345 1.00 69.50 179 GLY A CA 1
ATOM 1418 C C . GLY A 1 179 ? 24.983 2.568 -2.227 1.00 69.50 179 GLY A C 1
ATOM 1419 O O . GLY A 1 179 ? 24.437 2.900 -3.281 1.00 69.50 179 GLY A O 1
ATOM 1420 N N . THR A 1 180 ? 24.993 1.304 -1.807 1.00 78.88 180 THR A N 1
ATOM 1421 C CA . THR A 1 180 ? 24.269 0.219 -2.485 1.00 78.88 180 THR A CA 1
ATOM 1422 C C . THR A 1 180 ? 22.794 0.230 -2.085 1.00 78.88 180 THR A C 1
ATOM 1424 O O . THR A 1 180 ? 22.456 0.102 -0.910 1.00 78.88 180 THR A O 1
ATOM 1427 N N . THR A 1 181 ? 21.899 0.350 -3.064 1.00 86.06 181 THR A N 1
ATOM 1428 C CA . THR A 1 181 ? 20.453 0.169 -2.857 1.00 86.06 181 THR A CA 1
ATOM 1429 C C . THR A 1 181 ? 20.089 -1.316 -2.890 1.00 86.06 181 THR A C 1
ATOM 1431 O O . THR A 1 181 ? 20.707 -2.059 -3.654 1.00 86.06 181 THR A O 1
ATOM 1434 N N . PRO A 1 182 ? 19.109 -1.773 -2.091 1.00 90.25 182 PRO A N 1
ATOM 1435 C CA . PRO A 1 182 ? 18.643 -3.149 -2.132 1.00 90.25 182 PRO A CA 1
ATOM 1436 C C . PRO A 1 182 ? 17.735 -3.389 -3.339 1.00 90.25 182 PRO A C 1
ATOM 1438 O O . PRO A 1 182 ? 17.244 -2.461 -3.988 1.00 90.25 182 PRO A O 1
ATOM 1441 N N . ASP A 1 183 ? 17.456 -4.663 -3.571 1.00 93.44 183 ASP A N 1
ATOM 14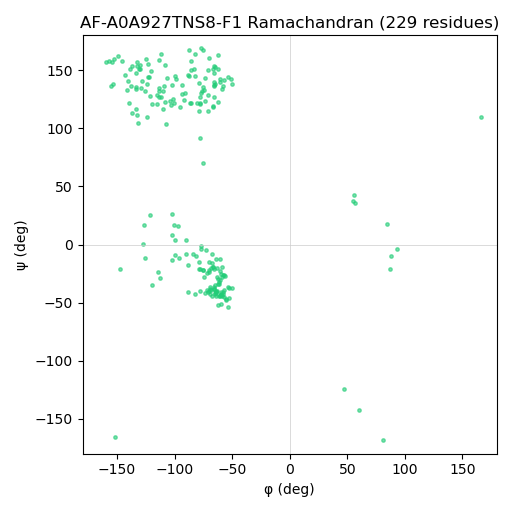42 C CA . ASP A 1 183 ? 16.350 -5.102 -4.406 1.00 93.44 183 ASP A CA 1
ATOM 1443 C C . ASP A 1 183 ? 15.019 -4.579 -3.872 1.00 93.44 183 ASP A C 1
ATOM 1445 O O . ASP A 1 183 ? 14.731 -4.682 -2.673 1.00 93.44 183 ASP A O 1
ATOM 1449 N N . ARG A 1 184 ? 14.193 -4.040 -4.769 1.00 95.06 184 ARG A N 1
ATOM 1450 C CA . ARG A 1 184 ? 12.880 -3.496 -4.422 1.00 95.06 184 ARG A CA 1
ATOM 1451 C C . ARG A 1 184 ? 11.786 -4.037 -5.326 1.00 95.06 184 ARG A C 1
ATOM 1453 O O . ARG A 1 184 ? 11.999 -4.330 -6.504 1.00 95.06 184 ARG A O 1
ATOM 1460 N N . TYR A 1 185 ? 10.599 -4.097 -4.747 1.00 96.56 185 TYR A N 1
ATOM 1461 C CA . TYR A 1 185 ? 9.355 -4.474 -5.399 1.00 96.56 185 TYR A CA 1
ATOM 1462 C C . TYR A 1 185 ? 8.365 -3.336 -5.222 1.00 96.56 185 TYR A C 1
ATOM 1464 O O . TYR A 1 185 ? 8.339 -2.695 -4.174 1.00 96.56 185 TYR A O 1
ATOM 1472 N N . MET A 1 186 ? 7.544 -3.098 -6.233 1.00 96.88 186 MET A N 1
ATOM 1473 C CA . MET A 1 186 ? 6.450 -2.144 -6.135 1.00 96.88 186 MET A CA 1
ATOM 1474 C C . MET A 1 186 ? 5.202 -2.882 -5.661 1.00 96.88 186 MET A C 1
ATOM 1476 O O . MET A 1 186 ? 4.850 -3.913 -6.226 1.00 96.88 186 MET A O 1
ATOM 1480 N N . VAL A 1 187 ? 4.518 -2.369 -4.646 1.00 98.06 187 VAL A N 1
ATOM 1481 C CA . VAL A 1 187 ? 3.191 -2.847 -4.241 1.00 98.06 187 VAL A CA 1
ATOM 1482 C C . VAL A 1 187 ? 2.173 -1.780 -4.595 1.00 98.06 187 VAL A C 1
ATOM 1484 O O . VAL A 1 187 ? 2.422 -0.603 -4.367 1.00 98.06 187 VAL A O 1
ATOM 1487 N N . LEU A 1 188 ? 1.041 -2.180 -5.157 1.00 97.69 188 LEU A N 1
ATOM 1488 C CA . LEU A 1 188 ? 0.010 -1.322 -5.720 1.00 97.69 188 LEU A CA 1
ATOM 1489 C C . LEU A 1 188 ? -1.328 -1.527 -5.010 1.00 97.69 188 LEU A C 1
ATOM 1491 O O . LEU A 1 188 ? -1.665 -2.641 -4.615 1.00 97.69 188 LEU A O 1
ATOM 1495 N N . ILE A 1 189 ? -2.133 -0.469 -4.947 1.00 98.00 189 ILE A N 1
ATOM 1496 C CA . ILE A 1 189 ? -3.551 -0.539 -4.583 1.00 98.00 189 ILE A CA 1
ATOM 1497 C C . ILE A 1 189 ? -4.393 0.280 -5.559 1.00 98.00 189 ILE A C 1
ATOM 1499 O O . ILE A 1 189 ? -4.050 1.411 -5.913 1.00 98.00 189 ILE A O 1
ATOM 1503 N N . SER A 1 190 ? -5.509 -0.309 -5.984 1.00 97.19 190 SER A N 1
ATOM 1504 C CA . SER A 1 190 ? -6.575 0.385 -6.713 1.00 97.19 190 SER A CA 1
ATOM 1505 C C . SER A 1 190 ? -7.718 0.663 -5.741 1.00 97.19 190 SER A C 1
ATOM 1507 O O . SER A 1 190 ? -8.057 -0.204 -4.944 1.00 97.19 190 SER A O 1
ATOM 1509 N N . PHE A 1 191 ? -8.305 1.854 -5.798 1.00 97.56 191 PHE A N 1
ATOM 1510 C CA . PHE A 1 191 ? -9.377 2.282 -4.897 1.00 97.56 191 PHE A CA 1
ATOM 1511 C C . PHE A 1 191 ? -10.184 3.403 -5.562 1.00 97.56 191 PHE A C 1
ATOM 1513 O O . PHE A 1 191 ? -9.681 4.086 -6.452 1.00 97.56 191 PHE A O 1
ATOM 1520 N N . ALA A 1 192 ? -11.433 3.622 -5.145 1.00 97.50 192 ALA A N 1
ATOM 1521 C CA . ALA A 1 192 ? -12.324 4.574 -5.818 1.00 97.50 192 ALA A CA 1
ATOM 1522 C C . ALA A 1 192 ? -11.927 6.053 -5.625 1.00 97.50 192 ALA A C 1
ATOM 1524 O O . ALA A 1 192 ? -12.427 6.928 -6.338 1.00 97.50 192 ALA A O 1
ATOM 1525 N N . GLY A 1 193 ? -11.046 6.337 -4.661 1.00 95.44 193 GLY A N 1
ATOM 1526 C CA . GLY A 1 193 ? -10.607 7.687 -4.312 1.00 95.44 193 GLY A CA 1
ATOM 1527 C C . GLY A 1 193 ? -9.583 8.309 -5.260 1.00 95.44 193 GLY A C 1
ATOM 1528 O O . GLY A 1 193 ? -9.267 9.483 -5.088 1.00 95.44 193 GLY A O 1
ATOM 1529 N N . ASP A 1 194 ? -9.103 7.586 -6.273 1.00 95.44 194 ASP A N 1
ATOM 1530 C CA . ASP A 1 194 ? -8.245 8.121 -7.336 1.00 95.44 194 ASP A CA 1
ATOM 1531 C C . ASP A 1 194 ? -8.481 7.367 -8.660 1.00 95.44 194 ASP A C 1
ATOM 1533 O O . ASP A 1 194 ? -9.115 6.315 -8.671 1.00 95.44 194 ASP A O 1
ATOM 1537 N N . ASP A 1 195 ? -8.061 7.941 -9.785 1.00 94.00 195 ASP A N 1
ATOM 1538 C CA . ASP A 1 195 ? -8.050 7.277 -11.098 1.00 94.00 195 ASP A CA 1
ATOM 1539 C C . ASP A 1 195 ? -6.739 6.505 -11.336 1.00 94.00 195 ASP A C 1
ATOM 1541 O O . ASP A 1 195 ? -6.670 5.625 -12.192 1.00 94.00 195 ASP A O 1
ATOM 1545 N N . SER A 1 196 ? -5.698 6.811 -10.557 1.00 93.88 196 SER A N 1
ATOM 1546 C CA . SER A 1 196 ? -4.399 6.143 -10.574 1.00 93.88 196 SER A CA 1
ATOM 1547 C C . SER A 1 196 ? -4.214 5.249 -9.352 1.00 93.88 196 SER A C 1
ATOM 1549 O O . SER A 1 196 ? -4.578 5.608 -8.229 1.00 93.88 196 SER A O 1
ATOM 1551 N N . LYS A 1 197 ? -3.557 4.100 -9.546 1.00 95.31 197 LYS A N 1
ATOM 1552 C CA . LYS A 1 197 ? -3.137 3.247 -8.426 1.00 95.31 197 LYS A CA 1
ATOM 1553 C C . LYS A 1 197 ? -2.177 4.013 -7.513 1.00 95.31 197 LYS A C 1
ATOM 1555 O O . LYS A 1 197 ? -1.317 4.754 -7.993 1.00 95.31 197 LYS A O 1
ATOM 1560 N N . ARG A 1 198 ? -2.279 3.802 -6.201 1.00 96.12 198 ARG A N 1
ATOM 1561 C CA . ARG A 1 198 ? -1.186 4.162 -5.284 1.00 96.12 198 ARG A CA 1
ATOM 1562 C C . ARG A 1 198 ? -0.163 3.053 -5.269 1.00 96.12 198 ARG A C 1
ATOM 1564 O O . ARG A 1 198 ? -0.517 1.894 -5.472 1.00 96.12 198 ARG A O 1
ATOM 1571 N N . TYR A 1 199 ? 1.083 3.420 -5.014 1.00 96.38 199 TYR A N 1
ATOM 1572 C CA . TYR A 1 199 ? 2.169 2.466 -4.923 1.00 96.38 199 TYR A CA 1
ATOM 1573 C C . TYR A 1 199 ? 3.028 2.705 -3.689 1.00 96.38 199 TYR A C 1
ATOM 1575 O O . TYR A 1 199 ? 3.074 3.808 -3.154 1.00 96.38 199 TYR A O 1
ATOM 1583 N N . MET A 1 200 ? 3.714 1.660 -3.253 1.00 97.06 200 MET A N 1
ATOM 1584 C CA . MET A 1 200 ? 4.760 1.719 -2.249 1.00 97.06 200 MET A CA 1
ATOM 1585 C C . MET A 1 200 ? 5.876 0.789 -2.700 1.00 97.06 200 MET A C 1
ATOM 1587 O O . MET A 1 200 ? 5.643 -0.407 -2.881 1.00 97.06 200 MET A O 1
ATOM 1591 N N . ASP A 1 201 ? 7.080 1.327 -2.872 1.00 96.44 201 ASP A N 1
ATOM 1592 C CA . ASP A 1 201 ? 8.250 0.482 -3.060 1.00 96.44 201 ASP A CA 1
ATOM 1593 C C . ASP A 1 201 ? 8.637 -0.130 -1.716 1.00 96.44 201 ASP A C 1
ATOM 1595 O O . ASP A 1 201 ? 8.670 0.548 -0.684 1.00 96.44 201 ASP A O 1
ATOM 1599 N N . VAL A 1 202 ? 8.936 -1.423 -1.728 1.00 97.00 202 VAL A N 1
ATOM 1600 C CA . VAL A 1 202 ? 9.293 -2.204 -0.546 1.00 97.00 202 VAL A CA 1
ATOM 1601 C C . VAL A 1 202 ? 10.555 -3.010 -0.801 1.00 97.00 202 VAL A C 1
ATOM 1603 O O . VAL A 1 202 ? 10.837 -3.413 -1.930 1.00 97.00 202 VAL A O 1
ATOM 1606 N N . TYR A 1 203 ? 11.310 -3.275 0.257 1.00 95.69 203 TYR A N 1
ATOM 1607 C CA . TYR A 1 203 ? 12.501 -4.117 0.210 1.00 95.69 203 TYR A CA 1
ATOM 1608 C C . TYR A 1 203 ? 12.479 -5.135 1.343 1.00 95.69 203 TYR A C 1
ATOM 1610 O O . TYR A 1 203 ? 11.883 -4.903 2.400 1.00 95.69 203 TYR A O 1
ATOM 1618 N N . ARG A 1 204 ? 13.151 -6.264 1.120 1.00 95.75 204 ARG A N 1
ATOM 1619 C CA . ARG A 1 204 ? 13.385 -7.264 2.158 1.00 95.75 204 ARG A CA 1
ATOM 1620 C C . ARG A 1 204 ? 14.717 -6.974 2.839 1.00 95.75 204 ARG A C 1
ATOM 1622 O O . ARG A 1 204 ? 15.747 -6.895 2.174 1.00 95.75 204 ARG A O 1
ATOM 1629 N N . SER A 1 205 ? 14.693 -6.812 4.153 1.00 93.94 205 SER A N 1
ATOM 1630 C CA . SER A 1 205 ? 15.889 -6.588 4.964 1.00 93.94 205 SER A CA 1
ATOM 1631 C C . SER A 1 205 ? 16.526 -7.913 5.405 1.00 93.94 205 SER A C 1
ATOM 1633 O O . SER A 1 205 ? 15.932 -8.989 5.290 1.00 93.94 205 SER A O 1
ATOM 1635 N N . SER A 1 206 ? 17.750 -7.839 5.927 1.00 91.50 206 SER A N 1
ATOM 1636 C CA . SER A 1 206 ? 18.524 -8.989 6.413 1.00 91.50 206 SER A CA 1
ATOM 1637 C C . SER A 1 206 ? 17.922 -9.663 7.651 1.00 91.50 206 SER A C 1
ATOM 1639 O O . SER A 1 206 ? 18.222 -10.825 7.912 1.00 91.50 206 SER A O 1
ATOM 1641 N N . ASP A 1 207 ? 17.044 -8.974 8.382 1.00 93.62 207 ASP A N 1
ATOM 1642 C CA . ASP A 1 207 ? 16.270 -9.529 9.502 1.00 93.62 207 ASP A CA 1
ATOM 1643 C C . ASP A 1 207 ? 15.078 -10.397 9.047 1.00 93.62 207 ASP A C 1
ATOM 1645 O O . ASP A 1 207 ? 14.347 -10.937 9.876 1.00 93.62 207 ASP A O 1
ATOM 1649 N N . GLY A 1 208 ? 14.873 -10.527 7.733 1.00 94.06 208 GLY A N 1
ATOM 1650 C CA . GLY A 1 208 ? 13.805 -11.311 7.125 1.00 94.06 208 GLY A CA 1
ATOM 1651 C C . GLY A 1 208 ? 12.490 -10.555 6.932 1.00 94.06 208 GLY A C 1
ATOM 1652 O O . GLY A 1 208 ? 11.633 -11.077 6.213 1.00 94.06 208 GLY A O 1
ATOM 1653 N N . ASN A 1 209 ? 12.349 -9.350 7.497 1.00 96.69 209 ASN A N 1
ATOM 1654 C CA . ASN A 1 209 ? 11.155 -8.517 7.380 1.00 96.69 209 ASN A CA 1
ATOM 1655 C C . ASN A 1 209 ? 11.170 -7.656 6.110 1.00 96.69 209 ASN A C 1
ATOM 1657 O O . ASN A 1 209 ? 12.219 -7.339 5.541 1.00 96.69 209 ASN A O 1
ATOM 1661 N N . TRP A 1 210 ? 9.977 -7.239 5.701 1.00 97.50 210 TRP A N 1
ATOM 1662 C CA . TRP A 1 210 ? 9.746 -6.274 4.638 1.00 97.50 210 TRP A CA 1
ATOM 1663 C C . TRP A 1 210 ? 9.481 -4.883 5.199 1.00 97.50 210 TRP A C 1
ATOM 1665 O O . TRP A 1 210 ? 8.787 -4.722 6.205 1.00 97.50 210 TRP A O 1
ATOM 1675 N N . TYR A 1 211 ? 10.008 -3.880 4.503 1.00 96.81 211 TYR A N 1
ATOM 1676 C CA . TYR A 1 211 ? 9.929 -2.475 4.885 1.00 96.81 211 TYR A CA 1
ATOM 1677 C C . TYR A 1 211 ? 9.618 -1.595 3.678 1.00 96.81 211 TYR A C 1
ATOM 1679 O O . TYR A 1 211 ? 9.953 -1.943 2.544 1.00 96.81 211 TYR A O 1
ATOM 1687 N N . CYS A 1 212 ? 9.005 -0.441 3.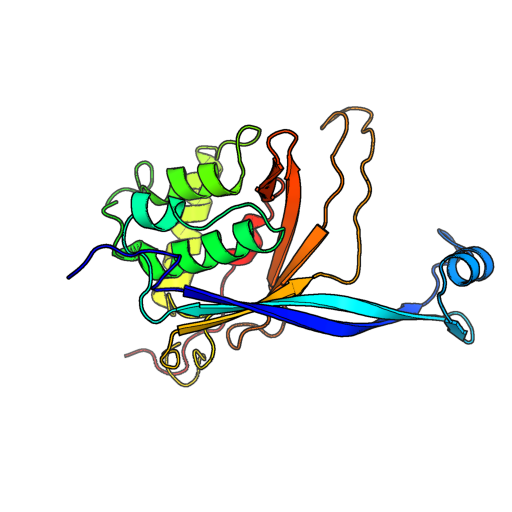929 1.00 95.69 212 CYS A N 1
ATOM 1688 C CA . CYS A 1 212 ? 8.865 0.621 2.942 1.00 95.69 212 CYS A CA 1
ATOM 1689 C C . CYS A 1 212 ? 10.242 1.185 2.582 1.00 95.69 212 CYS A C 1
ATOM 1691 O O . CYS A 1 212 ? 11.086 1.423 3.448 1.00 95.69 212 CYS A O 1
ATOM 1693 N N . TRP A 1 213 ? 10.466 1.412 1.292 1.00 93.44 213 TRP A N 1
ATOM 1694 C CA . TRP A 1 213 ? 11.671 2.046 0.790 1.00 93.44 213 TRP A CA 1
ATOM 1695 C C . TRP A 1 213 ? 11.536 3.576 0.787 1.00 93.44 213 TRP A C 1
ATOM 1697 O O . TRP A 1 213 ? 10.676 4.131 0.094 1.00 93.44 213 TRP A O 1
ATOM 1707 N N . ASN A 1 214 ? 12.444 4.250 1.503 1.00 87.44 214 ASN A N 1
ATOM 1708 C CA . ASN A 1 214 ? 12.539 5.710 1.602 1.00 87.44 214 ASN A CA 1
ATOM 1709 C C . ASN A 1 214 ? 11.178 6.373 1.883 1.00 87.44 214 ASN A C 1
ATOM 1711 O O . ASN A 1 214 ? 10.504 6.058 2.860 1.00 87.44 214 ASN A O 1
ATOM 1715 N N . ASP A 1 215 ? 10.779 7.306 1.025 1.00 86.75 215 ASP A N 1
ATOM 1716 C CA . ASP A 1 215 ? 9.605 8.142 1.157 1.00 86.75 215 ASP A CA 1
ATOM 1717 C C . ASP A 1 215 ? 8.426 7.669 0.303 1.00 86.75 215 ASP A C 1
ATOM 1719 O O . ASP A 1 215 ? 7.457 8.406 0.123 1.00 86.75 215 ASP A O 1
ATOM 1723 N N . SER A 1 216 ? 8.458 6.416 -0.163 1.00 91.62 216 SER A N 1
ATOM 1724 C CA . SER A 1 216 ? 7.367 5.820 -0.949 1.00 91.62 216 SER A CA 1
ATOM 1725 C C . SER A 1 216 ? 6.041 5.780 -0.181 1.00 91.62 216 SER A C 1
ATOM 1727 O O . SER A 1 216 ? 4.968 5.805 -0.780 1.00 91.62 216 SER A O 1
ATOM 1729 N N . TRP A 1 217 ? 6.081 5.808 1.154 1.00 89.44 217 TRP A N 1
ATOM 1730 C CA . TRP A 1 217 ? 4.892 5.967 1.995 1.00 89.44 217 TRP A CA 1
ATOM 1731 C C . TRP A 1 217 ? 4.124 7.269 1.726 1.00 89.44 217 TRP A C 1
ATOM 1733 O O . TRP A 1 217 ? 2.942 7.350 2.049 1.00 89.44 217 TRP A O 1
ATOM 1743 N N . LYS A 1 218 ? 4.731 8.286 1.100 1.00 90.50 218 LYS A N 1
ATOM 1744 C CA . LYS A 1 218 ? 4.039 9.538 0.751 1.00 90.50 218 LYS A CA 1
ATOM 1745 C C . LYS A 1 218 ? 2.886 9.315 -0.228 1.00 90.50 218 LYS A C 1
ATOM 1747 O O . LYS A 1 218 ? 1.899 10.042 -0.167 1.00 90.50 218 LYS A O 1
ATOM 1752 N N . HIS A 1 219 ? 2.964 8.301 -1.091 1.00 91.94 219 HIS A N 1
ATOM 1753 C CA . HIS A 1 219 ? 1.881 7.977 -2.023 1.00 91.94 219 HIS A CA 1
ATOM 1754 C C . HIS A 1 219 ? 0.608 7.529 -1.299 1.00 91.94 219 HIS A C 1
ATOM 1756 O O . HIS A 1 219 ? -0.490 7.876 -1.726 1.00 91.94 219 HIS A O 1
ATOM 1762 N N . LEU A 1 220 ? 0.741 6.817 -0.179 1.00 90.38 220 LEU A N 1
ATOM 1763 C CA . LEU A 1 220 ? -0.387 6.383 0.646 1.00 90.38 220 LEU A CA 1
ATOM 1764 C C . LEU A 1 220 ? -1.174 7.576 1.219 1.00 90.38 220 LEU A C 1
ATOM 1766 O O . LEU A 1 220 ? -2.392 7.506 1.346 1.00 90.38 220 LEU A O 1
ATOM 1770 N N . ILE A 1 221 ? -0.499 8.680 1.536 1.00 88.38 221 ILE A N 1
ATOM 1771 C CA . ILE A 1 221 ? -1.122 9.847 2.183 1.00 88.38 221 ILE A CA 1
ATOM 1772 C C . ILE A 1 221 ? -1.393 11.001 1.211 1.00 88.38 221 ILE A C 1
ATOM 1774 O O . ILE A 1 221 ? -1.731 12.108 1.629 1.00 88.38 221 ILE A O 1
ATOM 1778 N N . ALA A 1 222 ? -1.198 10.760 -0.085 1.00 89.56 222 ALA A N 1
ATOM 1779 C CA . ALA A 1 222 ? -1.499 11.727 -1.123 1.00 89.56 222 ALA A CA 1
ATOM 1780 C C . ALA A 1 222 ? -3.010 11.985 -1.194 1.00 89.56 222 ALA A C 1
ATOM 1782 O O . ALA A 1 222 ? -3.819 11.082 -0.978 1.00 89.56 222 ALA A O 1
ATOM 1783 N N . GLY A 1 223 ? -3.380 13.218 -1.550 1.00 89.94 223 GLY A N 1
ATOM 1784 C CA . GLY A 1 223 ? -4.775 13.646 -1.591 1.00 89.94 223 GLY A CA 1
ATOM 1785 C C . GLY A 1 223 ? -5.665 12.729 -2.436 1.00 89.94 223 GLY A C 1
ATOM 1786 O O . GLY A 1 223 ? -5.247 12.214 -3.470 1.00 89.94 223 GLY A O 1
ATOM 1787 N N . ILE A 1 224 ? -6.904 12.551 -1.983 1.00 94.44 224 ILE A N 1
ATOM 1788 C CA . ILE A 1 224 ? -7.933 11.736 -2.643 1.00 94.44 224 ILE A CA 1
ATOM 1789 C C . ILE A 1 224 ? -9.062 12.621 -3.189 1.00 94.44 224 ILE A C 1
ATOM 1791 O O . ILE A 1 224 ? -9.194 13.787 -2.785 1.00 94.44 224 ILE A O 1
ATOM 1795 N N . LYS A 1 225 ? -9.890 12.071 -4.084 1.00 95.56 225 LYS A N 1
ATOM 1796 C CA . LYS A 1 225 ? -11.107 12.710 -4.614 1.00 95.56 225 LYS A CA 1
ATOM 1797 C C . LYS A 1 225 ? -12.001 13.226 -3.479 1.00 95.56 225 LYS A C 1
ATOM 1799 O O . LYS A 1 225 ? -12.133 12.585 -2.435 1.00 95.56 225 LYS A O 1
ATOM 1804 N N . GLU A 1 226 ? -12.627 14.381 -3.688 1.00 94.69 226 GLU A N 1
ATOM 1805 C CA . GLU A 1 226 ? -13.569 14.959 -2.723 1.00 94.69 226 GLU A CA 1
ATOM 1806 C C . GLU A 1 226 ? -14.822 14.080 -2.573 1.00 94.69 226 GLU A C 1
ATOM 1808 O O . GLU A 1 226 ? -15.342 13.604 -3.587 1.00 94.69 226 GLU A O 1
ATOM 1813 N N . PRO A 1 227 ? -15.350 13.892 -1.350 1.00 92.69 227 PRO A N 1
ATOM 1814 C CA . PRO A 1 227 ? -16.666 13.297 -1.148 1.00 92.69 227 PRO A CA 1
ATOM 1815 C C . PRO A 1 227 ? -17.753 14.089 -1.882 1.00 92.69 227 PRO A C 1
ATOM 1817 O O . PRO A 1 227 ? -17.737 15.320 -1.898 1.00 92.69 227 PRO A O 1
ATOM 1820 N N . ALA A 1 228 ? -18.727 13.386 -2.462 1.00 85.88 228 ALA A N 1
ATOM 1821 C CA . ALA A 1 228 ? -19.779 13.993 -3.278 1.00 85.88 228 ALA A CA 1
ATOM 1822 C C . ALA A 1 228 ? -20.756 14.880 -2.478 1.00 85.88 228 ALA A C 1
ATOM 1824 O O . ALA A 1 228 ? -21.492 15.662 -3.076 1.00 85.88 228 ALA A O 1
ATOM 1825 N N . ILE A 1 229 ? -20.778 14.768 -1.144 1.00 73.75 229 ILE A N 1
ATOM 1826 C CA . ILE A 1 229 ? -21.636 15.566 -0.261 1.00 73.75 229 ILE A CA 1
ATOM 1827 C C . ILE A 1 229 ? -20.783 16.076 0.904 1.00 73.75 229 ILE A C 1
ATOM 1829 O O . ILE A 1 229 ? -20.274 15.278 1.688 1.00 73.75 229 ILE A O 1
ATOM 1833 N N . LYS A 1 230 ? -20.642 17.402 1.010 1.00 57.34 230 LYS A N 1
ATOM 1834 C CA . LYS A 1 230 ? -20.170 18.089 2.220 1.00 57.34 230 LYS A CA 1
ATOM 1835 C C . LYS A 1 230 ? -21.406 18.641 2.931 1.00 57.34 230 LYS A C 1
ATOM 1837 O O . LYS A 1 230 ? -22.172 19.360 2.292 1.00 57.34 230 LYS A O 1
ATOM 1842 N N . TRP A 1 231 ? -21.624 18.247 4.184 1.00 50.22 231 TRP A N 1
ATOM 1843 C CA . TRP A 1 231 ? -22.648 18.844 5.047 1.00 50.22 231 TRP A CA 1
ATOM 1844 C C . TRP A 1 231 ? -22.127 20.144 5.650 1.00 50.22 231 TRP A C 1
ATOM 1846 O O . TRP A 1 231 ? -20.956 20.140 6.094 1.00 50.22 231 TRP A O 1
#

Radius of gyration: 19.2 Å; Cα contacts (8 Å, |Δi|>4): 447; chains: 1; bounding box: 51×34×58 Å

Sequence (231 aa):
MGNFNFATDCKVTYGEKITHIDFDINLKNTSAQQLASQGYQINGGSAAKDVPCKTATYTFTKLPATLEELKTIPRDTMFAPFALGICAMASYEELQGQHMYDHPVYDLFDYINGPNFKISQVEKSGIWYSMKATLEKGKYCYFDGAAPTNQYTPNQPFTFTLEEGPYYIPAKEHDIVYGTTPDRYMVLISFAGDDSKRYMDVYRSSDGNWYCWNDSWKHLIAGIKEPAIKW

pLDDT: mean 90.45, std 9.02, range [50.0, 98.69]

Secondary structure (DSSP, 8-state):
-PPP-HHHHEEEEEEEEEEEEEEE--TTT--HHHHHHTT-EEETTEEEEEEEEEEEEEEESS---SHHHHTTS--SSTTHHHHHHHHHHHTGGGS---STTS-THHHHHHHHH-TT----HHHHHHHHHHHHHHHHHHTTTTSTT--GGGTT---SSEEEEEEEEEEEE--EE-SSSSSEEPPEEEEEE--TT-SS-EEEEEEE-TTS-EEE-TTGGGGTTS--PPPS---

Mean predicted aligned error: 5.54 Å